Protein AF-A0A9P7KC22-F1 (afdb_monomer_lite)

Radius of gyration: 20.14 Å; chains: 1; bounding box: 50×55×45 Å

Organism: NCBI:txid117018

Sequence (202 aa):
MLSQPEDIAAGRLEVYHLWVEAFNHDGNGPSIEADHAILQDLLHGAQQLCFNNQNNRLTEAMSKNALVQAIHNRAGSPAKLKHSYHASITCSIRVLHCEDDIAYELRHAQELEEQIRGAGIADVGLVEVAGPHYGNVINPQEINAILLDHLRASSHQGGESANRYHEHEYHACQKMITPFTKILAKYGYHPHEVDSDNSDSE

Secondary structure (DSSP, 8-state):
-PPPPHHHHHHHHHHHHHHHHHTT-SS--------HHHHHHHHHHHHHHHHTT---HHHHHHHHHHHHHHHHHHTT-GGGG-----PPP-S-EEEEEETT-SSS-HHHHHHHHHHHHHTT-S-EEEEEESSSTTHHHHSHHHHHHHHHHHHHHHHTTS-S-GGGS----TTS-SSPP-TTHHHHGGGT--TTS-----S---

Foldseek 3Di:
DDDFDPVLVVLVVVLVVLVCQQLVPPQDDDDLRGDVVSVVVSLVSVCCQAFVPDDDLQSQLVSVVVSVVCCVQPVHHPVSVPDDDDDDDAAAEEQEAEPAAPRDPPVSSVVVQVVVVVVPHVHYYYDYHYGYNPCCQVVVVVVVVVVVVVVVVRVVVDDDDPVPDPPPPPPPFPHDDDPCQVVSVVSPDDRPDDPPPPDDDD

Structure (mmCIF, N/CA/C/O backbone):
data_AF-A0A9P7KC22-F1
#
_entry.id   AF-A0A9P7KC22-F1
#
loop_
_atom_site.group_PDB
_atom_site.id
_atom_site.type_symbol
_atom_site.label_atom_id
_atom_site.label_alt_id
_atom_site.label_comp_id
_atom_site.label_asym_id
_atom_site.label_entity_id
_atom_site.label_seq_id
_atom_site.pdbx_PDB_ins_code
_atom_site.Cartn_x
_atom_site.Cartn_y
_atom_site.Cartn_z
_atom_site.occupancy
_atom_site.B_iso_or_equiv
_atom_site.auth_seq_id
_atom_site.auth_comp_id
_atom_site.auth_asym_id
_atom_site.auth_atom_id
_atom_site.pdbx_PDB_model_num
ATOM 1 N N . MET A 1 1 ? 5.987 13.108 16.987 1.00 58.53 1 MET A N 1
ATOM 2 C CA . MET A 1 1 ? 5.982 13.007 15.514 1.00 58.53 1 MET A CA 1
ATOM 3 C C . MET A 1 1 ? 6.687 11.706 15.192 1.00 58.53 1 MET A C 1
ATOM 5 O O . MET A 1 1 ? 7.838 11.577 15.589 1.00 58.53 1 MET A O 1
ATOM 9 N N . LEU A 1 2 ? 5.981 10.731 14.618 1.00 70.44 2 LEU A N 1
ATOM 10 C CA . LEU A 1 2 ? 6.544 9.417 14.289 1.00 70.44 2 LEU A CA 1
ATOM 11 C C . LEU A 1 2 ? 7.667 9.571 13.263 1.00 70.44 2 LEU A C 1
ATOM 13 O O . LEU A 1 2 ? 7.457 10.186 12.216 1.00 70.44 2 LEU A O 1
ATOM 17 N N . SER A 1 3 ? 8.849 9.040 13.567 1.00 78.44 3 SER A N 1
ATOM 18 C CA . SER A 1 3 ? 9.940 8.922 12.600 1.00 78.44 3 SER A CA 1
ATOM 19 C C . SER A 1 3 ? 9.803 7.609 11.840 1.00 78.44 3 SER A C 1
ATOM 21 O O . SER A 1 3 ? 9.601 6.563 12.449 1.00 78.44 3 SER A O 1
ATOM 23 N N . GLN A 1 4 ? 9.922 7.663 10.514 1.00 78.12 4 GLN A N 1
ATOM 24 C CA . GLN A 1 4 ? 9.968 6.462 9.679 1.00 78.12 4 GLN A CA 1
ATOM 25 C C . GLN A 1 4 ? 11.209 5.614 10.033 1.00 78.12 4 GLN A C 1
ATOM 27 O O . GLN A 1 4 ? 12.275 6.209 10.223 1.00 78.12 4 GLN A O 1
ATOM 32 N N . PRO A 1 5 ? 11.098 4.269 10.100 1.00 86.94 5 PRO A N 1
ATOM 33 C CA . PRO A 1 5 ? 12.254 3.382 10.247 1.00 86.94 5 PRO A CA 1
ATOM 34 C C . PRO A 1 5 ? 13.319 3.616 9.162 1.00 86.94 5 PRO A C 1
ATOM 36 O O . PRO A 1 5 ? 12.988 3.935 8.017 1.00 86.94 5 PRO A O 1
ATOM 39 N N . GLU A 1 6 ? 14.600 3.508 9.526 1.00 87.75 6 GLU A N 1
ATOM 40 C CA . GLU A 1 6 ? 15.731 3.885 8.659 1.00 87.75 6 GLU A CA 1
ATOM 41 C C . GLU A 1 6 ? 15.841 3.007 7.407 1.00 87.75 6 GLU A C 1
ATOM 43 O O . GLU A 1 6 ? 16.038 3.515 6.306 1.00 87.75 6 GLU A O 1
ATOM 48 N N . ASP A 1 7 ? 15.653 1.704 7.562 1.00 83.81 7 ASP A N 1
ATOM 49 C CA . ASP A 1 7 ? 15.612 0.711 6.492 1.00 83.81 7 ASP A CA 1
ATOM 50 C C . ASP A 1 7 ? 14.486 0.985 5.486 1.00 83.81 7 ASP A C 1
ATOM 52 O O . ASP A 1 7 ? 14.688 0.903 4.275 1.00 83.81 7 ASP A O 1
ATOM 56 N N . ILE A 1 8 ? 13.322 1.421 5.962 1.00 82.00 8 ILE A N 1
ATOM 57 C CA . ILE A 1 8 ? 12.189 1.785 5.101 1.00 82.00 8 ILE A CA 1
ATOM 58 C C . ILE A 1 8 ? 12.411 3.121 4.413 1.00 82.00 8 ILE A C 1
ATOM 60 O O . ILE A 1 8 ? 12.054 3.291 3.243 1.00 82.00 8 ILE A O 1
ATOM 64 N N . ALA A 1 9 ? 13.030 4.076 5.104 1.00 80.94 9 ALA A N 1
ATOM 65 C CA . ALA A 1 9 ? 13.478 5.310 4.478 1.00 80.94 9 ALA A CA 1
ATOM 66 C C . ALA A 1 9 ? 14.508 5.020 3.371 1.00 80.94 9 ALA A C 1
ATOM 68 O O . ALA A 1 9 ? 14.391 5.586 2.282 1.00 80.94 9 ALA A O 1
ATOM 69 N N . ALA A 1 10 ? 15.451 4.105 3.613 1.00 82.31 10 ALA A N 1
ATOM 70 C CA . ALA A 1 10 ? 16.451 3.670 2.644 1.00 82.31 10 ALA A CA 1
ATOM 71 C C . ALA A 1 10 ? 15.820 2.953 1.441 1.00 82.31 10 ALA A C 1
ATOM 73 O O . ALA A 1 10 ? 16.072 3.359 0.309 1.00 82.31 10 ALA A O 1
ATOM 74 N N . GLY A 1 11 ? 14.927 1.982 1.655 1.00 81.12 11 GLY A N 1
ATOM 75 C CA . GLY A 1 11 ? 14.231 1.284 0.566 1.00 81.12 11 GLY A CA 1
ATOM 76 C C . GLY A 1 11 ? 13.362 2.222 -0.280 1.00 81.12 11 GLY A C 1
ATOM 77 O O . GLY A 1 11 ? 13.360 2.160 -1.508 1.00 81.12 11 GLY A O 1
ATOM 78 N N . ARG A 1 12 ? 12.672 3.187 0.345 1.00 81.38 12 ARG A N 1
ATOM 79 C CA . ARG A 1 12 ? 11.943 4.234 -0.396 1.00 81.38 12 ARG A CA 1
ATOM 80 C C . ARG A 1 12 ? 12.872 5.151 -1.188 1.00 81.38 12 ARG A C 1
ATOM 82 O O . ARG A 1 12 ? 12.486 5.611 -2.264 1.00 81.38 12 ARG A O 1
ATOM 89 N N . LEU A 1 13 ? 14.050 5.457 -0.649 1.00 80.69 13 LEU A N 1
ATOM 90 C CA . LEU A 1 13 ? 15.055 6.266 -1.331 1.00 80.69 13 LEU A CA 1
ATOM 91 C C . LEU A 1 13 ? 15.642 5.517 -2.534 1.00 80.69 13 LEU A C 1
ATOM 93 O O . LEU A 1 13 ? 15.821 6.124 -3.583 1.00 80.69 13 LEU A O 1
ATOM 97 N N . GLU A 1 14 ? 15.857 4.208 -2.421 1.00 84.62 14 GLU A N 1
ATOM 98 C CA . GLU A 1 14 ? 16.261 3.345 -3.535 1.00 84.62 14 GLU A CA 1
ATOM 99 C C . GLU A 1 14 ? 15.209 3.332 -4.651 1.00 84.62 14 GLU A C 1
ATOM 101 O O . GLU A 1 14 ? 15.534 3.636 -5.797 1.00 84.62 14 GLU A O 1
ATOM 106 N N . VAL A 1 15 ? 13.928 3.119 -4.320 1.00 82.56 15 VAL A N 1
ATOM 107 C CA . VAL A 1 15 ? 12.815 3.221 -5.288 1.00 82.56 15 VAL A CA 1
ATOM 108 C C . VAL A 1 15 ? 12.792 4.594 -5.970 1.00 82.56 15 VAL A C 1
ATOM 110 O O . VAL A 1 15 ? 12.537 4.697 -7.171 1.00 82.56 15 VAL A O 1
ATOM 113 N N . TYR A 1 16 ? 13.070 5.665 -5.224 1.00 83.00 16 TYR A N 1
ATOM 114 C CA . TYR A 1 16 ? 13.181 7.010 -5.785 1.00 83.00 16 TYR A CA 1
ATOM 115 C C . TYR A 1 16 ? 14.393 7.166 -6.716 1.00 83.00 16 TYR A C 1
ATOM 117 O O . TYR A 1 16 ? 14.265 7.790 -7.767 1.00 83.00 16 TYR A O 1
ATOM 125 N N . HIS A 1 17 ? 15.553 6.605 -6.378 1.00 84.00 17 HIS A N 1
ATOM 126 C CA . HIS A 1 17 ? 16.727 6.645 -7.249 1.00 84.00 17 HIS A CA 1
ATOM 127 C C . HIS A 1 17 ? 16.488 5.882 -8.553 1.00 84.00 17 HIS A C 1
ATOM 129 O O . HIS A 1 17 ? 16.729 6.451 -9.614 1.00 84.00 17 HIS A O 1
ATOM 135 N N . LEU A 1 18 ? 15.909 4.678 -8.488 1.00 86.19 18 LEU A N 1
ATOM 136 C CA . LEU A 1 18 ? 15.504 3.912 -9.673 1.00 86.19 18 LEU A CA 1
ATOM 137 C C . LEU A 1 18 ? 14.508 4.696 -10.532 1.00 86.19 18 LEU A C 1
ATOM 139 O O . LEU A 1 18 ? 14.581 4.669 -11.756 1.00 86.19 18 LEU A O 1
ATOM 143 N N . TRP A 1 19 ? 13.593 5.444 -9.908 1.00 84.25 19 TRP A N 1
ATOM 144 C CA . TRP A 1 19 ? 12.678 6.322 -10.633 1.00 84.25 19 TRP A CA 1
ATOM 145 C C . TRP A 1 19 ? 13.427 7.428 -11.383 1.00 84.25 19 TRP A C 1
ATOM 147 O O . TRP A 1 19 ? 13.178 7.659 -12.563 1.00 84.25 19 TRP A O 1
ATOM 157 N N . VAL A 1 20 ? 14.344 8.128 -10.712 1.00 81.75 20 VAL A N 1
ATOM 158 C CA . VAL A 1 20 ? 15.150 9.190 -11.335 1.00 81.75 20 VAL A CA 1
ATOM 159 C C . VAL A 1 20 ? 15.994 8.635 -12.483 1.00 81.75 20 VAL A C 1
ATOM 161 O O . VAL A 1 20 ? 16.061 9.265 -13.540 1.00 81.75 20 VAL A O 1
ATOM 164 N N . GLU A 1 21 ? 16.586 7.456 -12.292 1.00 84.81 21 GLU A N 1
ATOM 165 C CA . GLU A 1 21 ? 17.401 6.758 -13.284 1.00 84.81 21 GLU A CA 1
ATOM 166 C C . GLU A 1 21 ? 16.571 6.332 -14.502 1.00 84.81 21 GLU A C 1
ATOM 168 O O . GLU A 1 21 ? 16.920 6.686 -15.627 1.00 84.81 21 GLU A O 1
ATOM 173 N N . ALA A 1 22 ? 15.420 5.683 -14.286 1.00 84.25 22 ALA A N 1
ATOM 174 C CA . ALA A 1 22 ? 14.544 5.194 -15.352 1.00 84.25 22 ALA A CA 1
ATOM 175 C C . ALA A 1 22 ? 14.083 6.300 -16.311 1.00 84.25 22 ALA A C 1
ATOM 177 O O . ALA A 1 22 ? 13.899 6.042 -17.498 1.00 84.25 22 ALA A O 1
ATOM 178 N N . PHE A 1 23 ? 13.887 7.522 -15.807 1.00 79.31 23 PHE A N 1
ATOM 179 C CA . PHE A 1 23 ? 13.440 8.673 -16.598 1.00 79.31 23 PHE A CA 1
ATOM 180 C C . PHE A 1 23 ? 14.573 9.634 -16.981 1.00 79.31 23 PHE A C 1
ATOM 182 O O . PHE A 1 23 ? 14.291 10.688 -17.552 1.00 79.31 23 PHE A O 1
ATOM 189 N N . ASN A 1 24 ? 15.832 9.306 -16.655 1.00 73.12 24 ASN A N 1
ATOM 190 C CA . ASN A 1 24 ? 17.002 10.174 -16.840 1.00 73.12 24 ASN A CA 1
ATOM 191 C C . ASN A 1 24 ? 16.722 11.624 -16.386 1.00 73.12 24 ASN A C 1
ATOM 193 O O . ASN A 1 24 ? 16.992 12.604 -17.085 1.00 73.12 24 ASN A O 1
ATOM 197 N N . HIS A 1 25 ? 16.049 11.748 -15.239 1.00 65.25 25 HIS A N 1
ATOM 198 C CA . HIS A 1 25 ? 15.331 12.957 -14.860 1.00 65.25 25 HIS A CA 1
ATOM 199 C C . HIS A 1 25 ? 16.224 13.856 -13.994 1.00 65.25 25 HIS A C 1
ATOM 201 O O . HIS A 1 25 ? 16.033 13.969 -12.786 1.00 65.25 25 HIS A O 1
ATOM 207 N N . ASP A 1 26 ? 17.156 14.578 -14.618 1.00 60.22 26 ASP A N 1
ATOM 208 C CA . ASP A 1 26 ? 17.886 15.701 -13.995 1.00 60.22 26 ASP A CA 1
ATOM 209 C C . ASP A 1 26 ? 16.976 16.907 -13.648 1.00 60.22 26 ASP A C 1
ATOM 211 O O . ASP A 1 26 ? 17.436 17.935 -13.151 1.00 60.22 26 ASP A O 1
ATOM 215 N N . GLY A 1 27 ? 15.671 16.791 -13.917 1.00 53.88 27 GLY A N 1
ATOM 216 C CA . GLY A 1 27 ? 14.683 17.853 -13.750 1.00 53.88 27 GLY A CA 1
ATOM 217 C C . GLY A 1 27 ? 14.362 18.620 -15.032 1.00 53.88 27 GLY A C 1
ATOM 218 O O . GLY A 1 27 ? 13.423 19.415 -15.004 1.00 53.88 27 GLY A O 1
ATOM 219 N N . ASN A 1 28 ? 15.086 18.382 -16.134 1.00 51.94 28 ASN A N 1
ATOM 220 C CA . ASN A 1 28 ? 15.034 19.208 -17.346 1.00 51.94 28 ASN A CA 1
ATOM 221 C C . ASN A 1 28 ? 14.773 18.436 -18.658 1.00 51.94 28 ASN A C 1
ATOM 223 O O . ASN A 1 28 ? 14.657 19.066 -19.710 1.00 51.94 28 ASN A O 1
ATOM 227 N N . GLY A 1 29 ? 14.676 17.105 -18.639 1.00 49.97 29 GLY A N 1
ATOM 228 C CA . GLY A 1 29 ? 14.558 16.296 -19.859 1.00 49.97 29 GLY A CA 1
ATOM 229 C C . GLY A 1 29 ? 13.130 16.148 -20.417 1.00 49.97 29 GLY A C 1
ATOM 230 O O . GLY A 1 29 ? 12.220 15.780 -19.673 1.00 49.97 29 GLY A O 1
ATOM 231 N N . PRO A 1 30 ? 12.906 16.347 -21.733 1.00 55.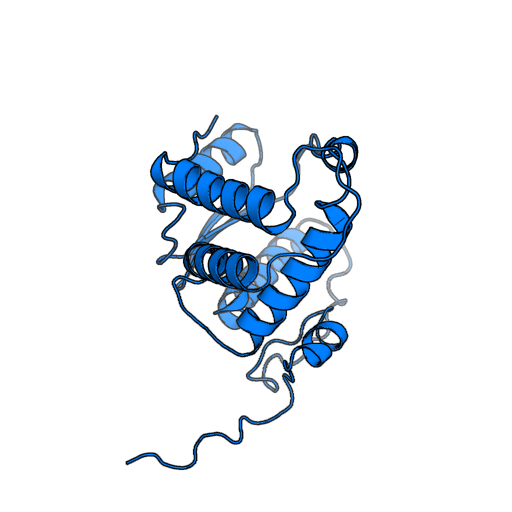28 30 PRO A N 1
ATOM 232 C CA . PRO A 1 30 ? 11.724 15.860 -22.424 1.00 55.28 30 PRO A CA 1
ATOM 233 C C . PRO A 1 30 ? 12.037 14.509 -23.086 1.00 55.28 30 PRO A C 1
ATOM 235 O O . PRO A 1 30 ? 12.559 14.473 -24.195 1.00 55.28 30 PRO A O 1
ATOM 238 N N . SER A 1 31 ? 11.695 13.393 -22.442 1.00 56.19 31 SER A N 1
ATOM 239 C CA . SER A 1 31 ? 11.295 12.175 -23.161 1.00 56.19 31 SER A CA 1
ATOM 240 C C . SER A 1 31 ? 10.574 11.197 -22.238 1.00 56.19 31 SER A C 1
ATOM 242 O O . SER A 1 31 ? 10.930 11.023 -21.079 1.00 56.19 31 SER A O 1
ATOM 244 N N . ILE A 1 32 ? 9.533 10.582 -22.793 1.00 63.31 32 ILE A N 1
ATOM 245 C CA . ILE A 1 32 ? 8.624 9.604 -22.180 1.00 63.31 32 ILE A CA 1
ATOM 246 C C . ILE A 1 32 ? 9.205 8.176 -22.291 1.00 63.31 32 ILE A C 1
ATOM 248 O O . ILE A 1 32 ? 8.619 7.223 -21.778 1.00 63.31 32 ILE A O 1
ATOM 252 N N . GLU A 1 33 ? 10.352 8.012 -22.958 1.00 72.19 33 GLU A N 1
ATOM 253 C CA . GLU A 1 33 ? 11.033 6.724 -23.096 1.00 72.19 33 GLU A CA 1
ATOM 254 C C . GLU A 1 3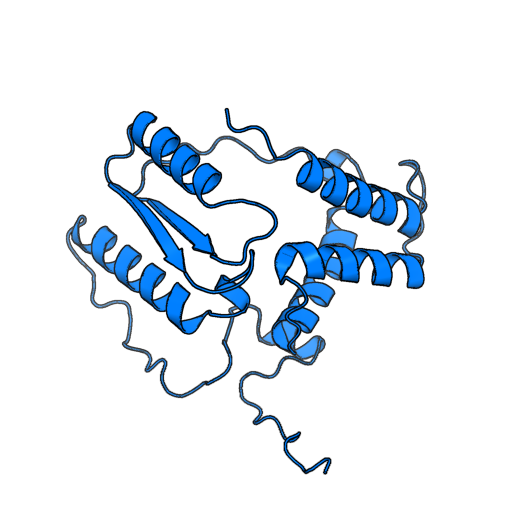3 ? 11.784 6.383 -21.810 1.00 72.19 33 GLU A C 1
ATOM 256 O O . GLU A 1 33 ? 12.930 6.774 -21.608 1.00 72.19 33 GLU A O 1
ATOM 261 N N . ALA A 1 34 ? 11.084 5.685 -20.922 1.00 78.75 34 ALA A N 1
ATOM 262 C CA . ALA A 1 34 ? 11.665 5.133 -19.715 1.00 78.75 34 ALA A CA 1
ATOM 263 C C . ALA A 1 34 ? 12.477 3.872 -20.026 1.00 78.75 34 ALA A C 1
ATOM 265 O O . ALA A 1 34 ? 12.071 3.066 -20.870 1.00 78.75 34 ALA A O 1
ATOM 266 N N . ASP A 1 35 ? 13.566 3.652 -19.292 1.00 85.50 35 ASP A N 1
ATOM 267 C CA . ASP A 1 35 ? 14.251 2.362 -19.320 1.00 85.50 35 ASP A CA 1
ATOM 268 C C . ASP A 1 35 ? 13.336 1.281 -18.722 1.00 85.50 35 ASP A C 1
ATOM 270 O O . ASP A 1 35 ? 13.060 1.242 -17.519 1.00 85.50 35 ASP A O 1
ATOM 274 N N . HIS A 1 36 ? 12.836 0.397 -19.585 1.00 85.81 36 HIS A N 1
ATOM 275 C CA . HIS A 1 36 ? 11.919 -0.660 -19.183 1.00 85.81 36 HIS A CA 1
ATOM 276 C C . HIS A 1 36 ? 12.536 -1.660 -18.203 1.00 85.81 36 HIS A C 1
ATOM 278 O O . HIS A 1 36 ? 11.785 -2.201 -17.395 1.00 85.81 36 HIS A O 1
ATOM 284 N N . ALA A 1 37 ? 13.846 -1.913 -18.251 1.00 89.25 37 ALA A N 1
ATOM 285 C CA . ALA A 1 37 ? 14.498 -2.823 -17.314 1.00 89.25 37 ALA A CA 1
ATOM 286 C C . ALA A 1 37 ? 14.505 -2.216 -15.905 1.00 89.25 37 ALA A C 1
ATOM 288 O O . ALA A 1 37 ? 14.034 -2.846 -14.961 1.00 89.25 37 ALA A O 1
ATOM 289 N N . ILE A 1 38 ? 14.890 -0.943 -15.794 1.00 87.69 38 ILE A N 1
ATOM 290 C CA . ILE A 1 38 ? 14.899 -0.216 -14.516 1.00 87.69 38 ILE A CA 1
ATOM 291 C C . ILE A 1 38 ? 13.477 -0.073 -13.959 1.00 87.69 38 ILE A C 1
ATOM 293 O O . ILE A 1 38 ? 13.253 -0.206 -12.756 1.00 87.69 38 ILE A O 1
ATOM 297 N N . LEU A 1 39 ? 12.479 0.138 -14.825 1.00 88.31 39 LEU A N 1
ATOM 298 C CA . LEU A 1 39 ? 11.077 0.150 -14.407 1.00 88.31 39 LEU A CA 1
ATOM 299 C C . LEU A 1 39 ? 10.597 -1.196 -13.852 1.00 88.31 39 LEU A C 1
ATOM 301 O O . LEU A 1 39 ? 9.749 -1.193 -12.959 1.00 88.31 39 LEU A O 1
ATOM 305 N N . GLN A 1 40 ? 11.090 -2.328 -14.367 1.00 90.19 40 GLN A N 1
ATOM 306 C CA . GLN A 1 40 ? 10.759 -3.643 -13.810 1.00 90.19 40 GLN A CA 1
ATOM 307 C C . GLN A 1 40 ? 11.382 -3.830 -12.427 1.00 90.19 40 GLN A C 1
ATOM 309 O O . GLN A 1 40 ? 10.678 -4.255 -11.513 1.00 90.19 40 GLN A O 1
ATOM 314 N N . ASP A 1 41 ? 12.643 -3.441 -12.244 1.00 90.62 41 ASP A N 1
ATOM 315 C CA . ASP A 1 41 ? 13.319 -3.530 -10.944 1.00 90.62 41 ASP A CA 1
ATOM 316 C C . ASP A 1 41 ? 12.648 -2.624 -9.903 1.00 90.62 41 ASP A C 1
ATOM 318 O O . ASP A 1 41 ? 12.365 -3.045 -8.779 1.00 90.62 41 ASP A O 1
ATOM 322 N N . LEU A 1 42 ? 12.271 -1.407 -10.308 1.00 89.75 42 LEU A N 1
ATOM 323 C CA . LEU A 1 42 ? 11.471 -0.500 -9.489 1.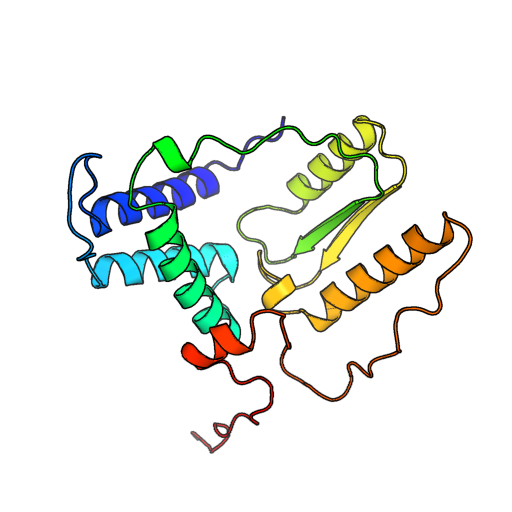00 89.75 42 LEU A CA 1
ATOM 324 C C . LEU A 1 42 ? 10.139 -1.135 -9.082 1.00 89.75 42 LEU A C 1
ATOM 326 O O . LEU A 1 42 ? 9.737 -1.048 -7.919 1.00 89.75 42 LEU A O 1
ATOM 330 N N . LEU A 1 43 ? 9.435 -1.753 -10.036 1.00 90.75 43 LEU A N 1
ATOM 331 C CA . LEU A 1 43 ? 8.154 -2.402 -9.775 1.00 90.75 43 LEU A CA 1
ATOM 332 C C . LEU A 1 43 ? 8.317 -3.561 -8.794 1.00 90.75 43 LEU A C 1
ATOM 334 O O . LEU A 1 43 ? 7.497 -3.706 -7.888 1.00 90.75 43 LEU A O 1
ATOM 338 N N . HIS A 1 44 ? 9.382 -4.344 -8.951 1.00 90.94 44 HIS A N 1
ATOM 339 C CA . HIS A 1 44 ? 9.708 -5.457 -8.073 1.00 90.94 44 HIS A CA 1
ATOM 340 C C . HIS A 1 44 ? 9.975 -4.984 -6.639 1.00 90.94 44 HIS A C 1
ATOM 342 O O . HIS A 1 44 ? 9.334 -5.476 -5.709 1.00 90.94 44 HIS A O 1
ATOM 348 N N . GLY A 1 45 ? 10.825 -3.969 -6.452 1.00 89.31 45 GLY A N 1
ATOM 349 C CA . GLY A 1 45 ? 11.088 -3.388 -5.130 1.00 89.31 45 GLY A CA 1
ATOM 350 C C . GLY A 1 45 ? 9.824 -2.806 -4.484 1.00 89.31 45 GLY A C 1
ATOM 351 O O . GLY A 1 45 ? 9.549 -3.034 -3.305 1.00 89.31 45 GLY A O 1
ATOM 352 N N . ALA A 1 46 ? 8.977 -2.127 -5.263 1.00 89.12 46 ALA A N 1
ATOM 353 C CA . ALA A 1 46 ? 7.689 -1.636 -4.773 1.00 89.12 46 ALA A CA 1
ATOM 354 C C . ALA A 1 46 ? 6.745 -2.783 -4.364 1.00 89.12 46 ALA A C 1
ATOM 356 O O . ALA A 1 46 ? 6.052 -2.678 -3.352 1.00 89.12 46 ALA A O 1
ATOM 357 N N . GLN A 1 47 ? 6.719 -3.885 -5.118 1.00 90.69 47 GLN A N 1
ATOM 358 C CA . GLN A 1 47 ? 5.915 -5.065 -4.793 1.00 90.69 47 GLN A CA 1
ATOM 359 C C . GLN A 1 47 ? 6.413 -5.789 -3.541 1.00 90.69 47 GLN A C 1
ATOM 361 O O . GLN A 1 47 ? 5.589 -6.260 -2.760 1.00 90.69 47 GLN A O 1
ATOM 366 N N . GLN A 1 48 ? 7.725 -5.845 -3.313 1.00 89.12 48 GLN A N 1
ATOM 367 C CA . GLN A 1 48 ? 8.296 -6.369 -2.072 1.00 89.12 48 GLN A CA 1
ATOM 368 C C . GLN A 1 48 ? 7.803 -5.576 -0.863 1.00 89.12 48 GLN A C 1
ATOM 370 O O . GLN A 1 48 ? 7.264 -6.166 0.069 1.00 89.12 48 GLN A O 1
ATOM 375 N N . LEU A 1 49 ? 7.886 -4.244 -0.927 1.00 86.75 49 LEU A N 1
ATOM 376 C CA . LEU A 1 49 ? 7.428 -3.363 0.150 1.00 86.75 49 LEU A CA 1
ATOM 377 C C . LEU A 1 49 ? 5.910 -3.428 0.373 1.00 86.75 49 LEU A C 1
ATOM 379 O O . LEU A 1 49 ? 5.454 -3.429 1.511 1.00 86.75 49 LEU A O 1
ATOM 383 N N . CYS A 1 50 ? 5.113 -3.473 -0.699 1.00 89.31 50 CYS A N 1
ATOM 384 C CA . CYS A 1 50 ? 3.653 -3.403 -0.583 1.00 89.31 50 CYS A CA 1
ATOM 385 C C . CYS A 1 50 ? 3.004 -4.761 -0.291 1.00 89.31 50 CYS A C 1
ATOM 387 O O . CYS A 1 50 ? 2.009 -4.829 0.426 1.00 89.31 50 CYS A O 1
ATOM 389 N N . PHE A 1 51 ? 3.527 -5.839 -0.871 1.00 92.12 51 PHE A N 1
ATOM 390 C CA . PHE A 1 51 ? 2.857 -7.140 -0.903 1.00 92.12 51 PHE A CA 1
ATOM 391 C C . PHE A 1 51 ? 3.704 -8.280 -0.336 1.00 92.12 51 PHE A C 1
ATOM 393 O O . PHE A 1 51 ? 3.246 -9.416 -0.365 1.00 92.12 51 PHE A O 1
ATOM 400 N N . ASN A 1 52 ? 4.920 -8.024 0.163 1.00 90.12 52 ASN A N 1
ATOM 401 C CA . ASN A 1 52 ? 5.823 -9.062 0.673 1.00 90.12 52 ASN A CA 1
ATOM 402 C C . ASN A 1 52 ? 5.997 -10.233 -0.323 1.00 90.12 52 ASN A C 1
ATOM 404 O O . ASN A 1 52 ? 5.865 -11.404 0.022 1.00 90.12 52 ASN A O 1
ATOM 408 N N . ASN A 1 53 ? 6.205 -9.906 -1.605 1.00 85.69 53 ASN A N 1
ATOM 409 C CA . ASN A 1 53 ? 6.275 -10.853 -2.732 1.00 85.69 53 ASN A CA 1
ATOM 410 C C . ASN A 1 53 ? 5.003 -11.672 -3.018 1.00 85.69 53 ASN A C 1
ATOM 412 O O . ASN A 1 53 ? 5.017 -12.518 -3.915 1.00 85.69 53 ASN A O 1
ATOM 416 N N . GLN A 1 54 ? 3.888 -11.422 -2.330 1.00 85.81 54 GLN A N 1
ATOM 417 C CA . GLN A 1 54 ? 2.620 -12.049 -2.676 1.00 85.81 54 GLN A CA 1
ATOM 418 C C . GLN A 1 54 ? 2.107 -11.472 -3.997 1.00 85.81 54 GLN A C 1
ATOM 420 O O . GLN A 1 54 ? 1.690 -10.314 -4.090 1.00 85.81 54 GLN A O 1
ATOM 425 N N . ASN A 1 55 ? 2.155 -12.291 -5.045 1.00 86.81 55 ASN A N 1
ATOM 426 C CA . ASN A 1 55 ? 1.739 -11.894 -6.379 1.00 86.81 55 ASN A CA 1
ATOM 427 C C . ASN A 1 55 ? 0.478 -12.650 -6.800 1.00 86.81 55 ASN A C 1
ATOM 429 O O . ASN A 1 55 ? 0.386 -13.869 -6.673 1.00 86.81 55 ASN A O 1
ATOM 433 N N . ASN A 1 56 ? -0.496 -11.914 -7.316 1.00 88.69 56 ASN A N 1
ATOM 434 C CA . ASN A 1 56 ? -1.675 -12.452 -7.966 1.00 88.69 56 ASN A CA 1
ATOM 435 C C . ASN A 1 56 ? -2.095 -11.495 -9.095 1.00 88.69 56 ASN A C 1
ATOM 437 O O . ASN A 1 56 ? -1.594 -10.375 -9.211 1.00 88.69 56 ASN A O 1
ATOM 441 N N . ARG A 1 57 ? -3.053 -11.915 -9.929 1.00 89.19 57 ARG A N 1
ATOM 442 C CA . ARG A 1 57 ? -3.519 -11.103 -11.071 1.00 89.19 57 ARG A CA 1
ATOM 443 C C . ARG A 1 57 ? -3.987 -9.700 -10.661 1.00 89.19 57 ARG A C 1
ATOM 445 O O . ARG A 1 57 ? -3.867 -8.761 -11.445 1.00 89.19 57 ARG A O 1
ATOM 452 N N . LEU A 1 58 ? -4.524 -9.543 -9.449 1.00 88.50 58 LEU A N 1
ATOM 453 C CA . LEU A 1 58 ? -4.959 -8.246 -8.939 1.00 88.50 58 LEU A CA 1
ATOM 454 C C . LEU A 1 58 ? -3.769 -7.356 -8.571 1.00 88.50 58 LEU A C 1
ATOM 456 O O . LEU A 1 58 ? -3.737 -6.202 -9.001 1.00 88.50 58 LEU A O 1
ATOM 460 N N . THR A 1 59 ? -2.802 -7.860 -7.801 1.00 90.19 59 THR A N 1
ATOM 461 C CA . THR A 1 59 ? -1.634 -7.067 -7.391 1.00 90.19 59 THR A CA 1
ATOM 462 C C . THR A 1 59 ? -0.786 -6.677 -8.594 1.00 90.19 59 THR A C 1
ATOM 464 O O . THR A 1 59 ? -0.382 -5.521 -8.698 1.00 90.19 59 THR A O 1
ATOM 467 N N . GLU A 1 60 ? -0.617 -7.568 -9.573 1.00 90.62 60 GLU A N 1
ATOM 468 C CA . GLU A 1 60 ? 0.060 -7.257 -10.834 1.00 90.62 60 GLU A CA 1
ATOM 469 C C . GLU A 1 60 ? -0.665 -6.153 -11.625 1.00 90.62 60 GLU A C 1
ATOM 471 O O . GLU A 1 60 ? -0.048 -5.165 -12.041 1.00 90.62 60 GLU A O 1
ATOM 476 N N . ALA A 1 61 ? -1.985 -6.277 -11.804 1.00 90.44 61 ALA A N 1
ATOM 477 C CA . ALA A 1 61 ? -2.786 -5.278 -12.509 1.00 90.44 61 ALA A CA 1
ATOM 478 C C . ALA A 1 61 ? -2.763 -3.915 -11.801 1.00 90.44 61 ALA A C 1
ATOM 480 O O . ALA A 1 61 ? -2.658 -2.871 -12.454 1.00 90.44 61 ALA A O 1
ATOM 481 N N . MET A 1 62 ? -2.832 -3.914 -10.467 1.00 90.25 62 MET A N 1
ATOM 482 C CA . MET A 1 62 ? -2.732 -2.704 -9.655 1.00 90.25 62 MET A CA 1
ATOM 483 C C . MET A 1 62 ? -1.360 -2.049 -9.787 1.00 90.25 62 MET A C 1
ATOM 485 O O . MET A 1 62 ? -1.308 -0.845 -10.035 1.00 90.25 62 MET A O 1
ATOM 489 N N . SER A 1 63 ? -0.273 -2.817 -9.695 1.00 91.06 63 SER A N 1
ATOM 490 C CA . SER A 1 63 ? 1.099 -2.326 -9.850 1.00 91.06 63 SER A CA 1
ATOM 491 C C . SER A 1 63 ? 1.326 -1.682 -11.222 1.00 91.06 63 SER A C 1
ATOM 493 O O . SER A 1 63 ? 1.822 -0.557 -11.301 1.00 91.06 63 SER A O 1
ATOM 495 N N . LYS A 1 64 ? 0.875 -2.322 -12.311 1.00 89.94 64 LYS A N 1
ATOM 496 C CA . LYS A 1 64 ? 0.973 -1.760 -13.674 1.00 89.94 64 LYS A CA 1
ATOM 497 C C . LYS A 1 64 ? 0.174 -0.467 -13.827 1.00 89.94 64 LYS A C 1
ATOM 499 O O . LYS A 1 64 ? 0.682 0.518 -14.363 1.00 89.94 64 LYS A O 1
ATOM 504 N N . ASN A 1 65 ? -1.067 -0.445 -13.341 1.00 90.25 65 ASN A N 1
ATOM 505 C CA . ASN A 1 65 ? -1.893 0.759 -13.387 1.00 90.25 65 ASN A CA 1
ATOM 506 C C . ASN A 1 65 ? -1.284 1.895 -12.546 1.00 90.25 65 ASN A C 1
ATOM 508 O O . ASN A 1 65 ? -1.227 3.036 -13.004 1.00 90.25 65 ASN A O 1
ATOM 512 N N . ALA A 1 66 ? -0.802 1.590 -11.339 1.00 88.38 66 ALA A N 1
ATOM 513 C CA . ALA A 1 66 ? -0.164 2.556 -10.450 1.00 88.38 66 ALA A CA 1
ATOM 514 C C . ALA A 1 66 ? 1.092 3.159 -11.085 1.00 88.38 66 ALA A C 1
ATOM 516 O O . ALA A 1 66 ? 1.269 4.374 -11.015 1.00 88.38 66 ALA A O 1
ATOM 517 N N . LEU A 1 67 ? 1.902 2.347 -11.770 1.00 88.62 67 LEU A N 1
ATOM 518 C CA . LEU A 1 67 ? 3.062 2.823 -12.513 1.00 88.62 67 LEU A CA 1
ATOM 519 C C . LEU A 1 67 ? 2.650 3.820 -13.604 1.00 88.62 67 LEU A C 1
ATOM 521 O O . LEU A 1 67 ? 3.155 4.937 -13.626 1.00 88.62 67 LEU A O 1
ATOM 525 N N . VAL A 1 68 ? 1.670 3.486 -14.450 1.00 86.00 68 VAL A N 1
ATOM 526 C CA . VAL A 1 68 ? 1.181 4.400 -15.504 1.00 86.00 68 VAL A CA 1
ATOM 527 C C . VAL A 1 68 ? 0.684 5.728 -14.919 1.00 86.00 68 VAL A C 1
ATOM 529 O O . VAL A 1 68 ? 1.006 6.800 -15.437 1.00 86.00 68 VAL A O 1
ATOM 532 N N . GLN A 1 69 ? -0.063 5.678 -13.813 1.00 83.88 69 GLN A N 1
ATOM 533 C CA . GLN A 1 69 ? -0.528 6.881 -13.119 1.00 83.88 69 GLN A CA 1
ATOM 534 C C . GLN A 1 69 ? 0.633 7.681 -12.522 1.00 83.88 69 GLN A C 1
ATOM 536 O O . GLN A 1 69 ? 0.656 8.907 -12.628 1.00 83.88 69 GLN A O 1
ATOM 541 N N . ALA A 1 70 ? 1.611 7.013 -11.911 1.00 82.06 70 ALA A N 1
ATOM 542 C CA . ALA A 1 70 ? 2.796 7.657 -11.363 1.00 82.06 70 ALA A CA 1
ATOM 543 C C . ALA A 1 70 ? 3.590 8.366 -12.463 1.00 82.06 70 ALA A C 1
ATOM 545 O O . ALA A 1 70 ? 4.003 9.503 -12.258 1.00 82.06 70 ALA A O 1
ATOM 546 N N . ILE A 1 71 ? 3.728 7.761 -13.645 1.00 79.25 71 ILE A N 1
ATOM 547 C CA . ILE A 1 71 ? 4.432 8.366 -14.783 1.00 79.25 71 ILE A CA 1
ATOM 548 C C . ILE A 1 71 ? 3.720 9.654 -15.187 1.00 79.25 71 ILE A C 1
ATOM 550 O O . ILE A 1 71 ? 4.318 10.727 -15.206 1.00 79.25 71 ILE A O 1
ATOM 554 N N . HIS A 1 72 ? 2.405 9.583 -15.391 1.00 75.00 72 HIS A N 1
ATOM 555 C CA . HIS A 1 72 ? 1.609 10.743 -15.783 1.00 75.00 72 HIS A CA 1
ATOM 556 C C . HIS A 1 72 ? 1.643 11.884 -14.745 1.00 75.00 72 HIS A C 1
ATOM 558 O O . HIS A 1 72 ? 1.734 13.074 -15.081 1.00 75.00 72 HIS A O 1
ATOM 564 N N . ASN A 1 73 ? 1.578 11.523 -13.463 1.00 71.44 73 ASN A N 1
ATOM 565 C CA . ASN A 1 73 ? 1.430 12.479 -12.371 1.00 71.44 73 ASN A CA 1
ATOM 566 C C . ASN A 1 73 ? 2.768 13.017 -11.852 1.00 71.44 73 ASN A C 1
ATOM 568 O O . ASN A 1 73 ? 2.810 14.154 -11.386 1.00 71.44 73 ASN A O 1
ATOM 572 N N . ARG A 1 74 ? 3.850 12.234 -11.914 1.00 69.19 74 ARG A N 1
ATOM 573 C CA . ARG A 1 74 ? 5.109 12.515 -11.205 1.00 69.19 74 ARG A CA 1
ATOM 574 C C . ARG A 1 74 ? 6.336 12.623 -12.109 1.00 69.19 74 ARG A C 1
ATOM 576 O O . ARG A 1 74 ? 7.265 13.317 -11.717 1.00 69.19 74 ARG A O 1
ATOM 583 N N . ALA A 1 75 ? 6.336 12.056 -13.318 1.00 63.75 75 ALA A N 1
ATOM 584 C CA . ALA A 1 75 ? 7.494 12.114 -14.225 1.00 63.75 75 ALA A CA 1
ATOM 585 C C . ALA A 1 75 ? 7.630 13.446 -15.003 1.00 63.75 75 ALA A C 1
ATOM 587 O O . ALA A 1 75 ? 8.314 13.485 -16.016 1.00 63.75 75 ALA A O 1
ATOM 588 N N . GLY A 1 76 ? 6.939 14.529 -14.602 1.00 52.72 76 GLY A N 1
ATOM 589 C CA . GLY A 1 76 ? 6.771 15.705 -15.476 1.00 52.72 76 GLY A CA 1
ATOM 590 C C . GLY A 1 76 ? 6.790 17.097 -14.840 1.00 52.72 76 GLY A C 1
ATOM 591 O O . GLY A 1 76 ? 6.389 18.041 -15.514 1.00 52.72 76 GLY A O 1
ATOM 592 N N . SER A 1 77 ? 7.154 17.251 -13.560 1.00 57.81 77 SER A N 1
ATOM 593 C CA . SER A 1 77 ? 7.693 18.498 -12.959 1.00 57.81 77 SER A CA 1
ATOM 594 C C . SER A 1 77 ? 7.556 18.517 -11.424 1.00 57.81 77 SER A C 1
ATOM 596 O O . SER A 1 77 ? 6.512 18.121 -10.893 1.00 57.81 77 SER A O 1
ATOM 598 N N . PRO A 1 78 ? 8.531 19.104 -10.697 1.00 57.62 78 PRO A N 1
ATOM 599 C CA . PRO A 1 78 ? 8.445 19.352 -9.249 1.00 57.62 78 PRO A CA 1
ATOM 600 C C . PRO A 1 78 ? 7.200 20.142 -8.804 1.00 57.62 78 PRO A C 1
ATOM 602 O O . PRO A 1 78 ? 6.767 20.035 -7.658 1.00 57.62 78 PRO A O 1
ATOM 605 N N . ALA A 1 79 ? 6.593 20.920 -9.708 1.00 59.44 79 ALA A N 1
ATOM 606 C CA . ALA A 1 79 ? 5.399 21.720 -9.435 1.00 59.44 79 ALA A CA 1
ATOM 607 C C . ALA A 1 79 ? 4.166 20.873 -9.061 1.00 59.44 79 ALA A C 1
ATOM 609 O O . ALA A 1 79 ? 3.325 21.335 -8.289 1.00 59.44 79 ALA A O 1
ATOM 610 N N . LYS A 1 80 ? 4.072 19.623 -9.542 1.00 55.53 80 LYS A N 1
ATOM 611 C CA . LYS A 1 80 ? 2.940 18.722 -9.259 1.00 55.53 80 LYS A CA 1
ATOM 612 C C . LYS A 1 80 ? 2.948 18.132 -7.837 1.00 55.53 80 LYS A C 1
ATOM 614 O O . LYS A 1 80 ? 1.939 17.584 -7.411 1.00 55.53 80 LYS A O 1
ATOM 619 N N . LEU A 1 81 ? 4.045 18.265 -7.082 1.00 54.22 81 LEU A N 1
ATOM 620 C CA . LEU A 1 81 ? 4.199 17.673 -5.741 1.00 54.22 81 LEU A CA 1
ATOM 621 C C . LEU A 1 81 ? 3.686 18.558 -4.591 1.00 54.22 81 LEU A C 1
ATOM 623 O O . LEU A 1 81 ? 3.664 18.121 -3.445 1.00 54.22 81 LEU A O 1
ATOM 627 N N . LYS A 1 82 ? 3.289 19.810 -4.854 1.00 53.47 82 LYS A N 1
ATOM 628 C CA . LYS A 1 82 ? 3.181 20.834 -3.799 1.00 53.47 82 LYS A CA 1
ATOM 629 C C . LYS A 1 82 ? 1.819 20.978 -3.108 1.00 53.47 82 LYS A C 1
ATOM 631 O O . LYS A 1 82 ? 1.606 21.989 -2.450 1.00 53.47 82 LYS A O 1
ATOM 636 N N . HIS A 1 83 ? 0.899 20.024 -3.237 1.00 49.88 83 HIS A N 1
ATOM 637 C CA . HIS A 1 83 ? -0.411 20.096 -2.574 1.00 49.88 83 HIS A CA 1
ATOM 638 C C . HIS A 1 83 ? -0.778 18.785 -1.887 1.00 49.88 83 HIS A C 1
ATOM 640 O O . HIS A 1 83 ? -1.495 17.945 -2.420 1.00 49.88 83 HIS A O 1
ATOM 646 N N . SER A 1 84 ? -0.326 18.652 -0.652 1.00 43.28 84 SER A N 1
ATOM 647 C CA . SER A 1 84 ? -0.931 17.767 0.332 1.00 43.28 84 SER A CA 1
ATOM 648 C C . SER A 1 84 ? -0.559 18.346 1.681 1.00 43.28 84 SER A C 1
ATOM 650 O O . SER A 1 84 ? 0.630 18.460 1.944 1.00 43.28 84 SER A O 1
ATOM 652 N N . TYR A 1 85 ? -1.537 18.825 2.446 1.00 42.06 85 TYR A N 1
ATOM 653 C CA . TYR A 1 85 ? -1.662 18.678 3.901 1.00 42.06 85 TYR A CA 1
ATOM 654 C C . TYR A 1 85 ? -2.590 19.741 4.499 1.00 42.06 85 TYR A C 1
ATOM 656 O O . TYR A 1 85 ? -2.714 20.850 3.985 1.00 42.06 85 TYR A O 1
ATOM 664 N N . HIS A 1 86 ? -3.185 19.338 5.627 1.00 44.56 86 HIS A N 1
ATOM 665 C CA . HIS A 1 86 ? -4.105 20.041 6.528 1.00 44.56 86 HIS A CA 1
ATOM 666 C C . HIS A 1 86 ? -5.599 19.881 6.218 1.00 44.56 86 HIS A C 1
ATOM 668 O O . HIS A 1 86 ? -6.297 20.831 5.881 1.00 44.56 86 HIS A O 1
ATOM 674 N N . ALA A 1 87 ? -6.103 18.666 6.443 1.00 59.00 87 ALA A N 1
ATOM 675 C CA . ALA A 1 87 ? -7.476 18.475 6.899 1.00 59.00 87 ALA A CA 1
ATOM 676 C C . ALA A 1 87 ? -7.435 18.178 8.406 1.00 59.00 87 ALA A C 1
ATOM 678 O O . ALA A 1 87 ? -6.610 17.379 8.852 1.00 59.00 87 ALA A O 1
ATOM 679 N N . SER A 1 88 ? -8.285 18.832 9.197 1.00 75.00 88 SER A N 1
ATOM 680 C CA . SER A 1 88 ? -8.528 18.418 10.578 1.00 75.00 88 SER A CA 1
ATOM 681 C C . SER A 1 88 ? -9.376 17.153 10.557 1.00 75.00 88 SER A C 1
ATOM 683 O O . SER A 1 88 ? -10.454 17.123 9.965 1.00 75.00 88 SER A O 1
ATOM 685 N N . ILE A 1 89 ? -8.880 16.094 11.188 1.00 80.88 89 ILE A N 1
ATOM 686 C CA . ILE A 1 89 ? -9.658 14.874 11.366 1.00 80.88 89 ILE A CA 1
ATOM 687 C C . ILE A 1 89 ? -10.529 15.076 12.603 1.00 80.88 89 ILE A C 1
ATOM 689 O O . ILE A 1 89 ? -10.031 15.508 13.637 1.00 80.88 89 ILE A O 1
ATOM 693 N N . THR A 1 90 ? -11.829 14.826 12.482 1.00 86.56 90 THR A N 1
ATOM 694 C CA . THR A 1 90 ? -12.803 14.978 13.580 1.00 86.56 90 THR A CA 1
ATOM 695 C C . THR A 1 90 ? -13.764 13.796 13.690 1.00 86.56 90 THR A C 1
ATOM 697 O O . THR A 1 90 ? -14.640 13.791 14.551 1.00 86.56 90 THR A O 1
ATOM 700 N N . CYS A 1 91 ? -13.625 12.799 12.816 1.00 89.62 91 CYS A N 1
ATOM 701 C CA . CYS A 1 91 ? -14.463 11.608 12.790 1.00 89.62 91 CYS A CA 1
ATOM 702 C C . CYS A 1 91 ? -13.825 10.450 13.565 1.00 89.62 91 CYS A C 1
ATOM 704 O O . CYS A 1 91 ? -12.650 10.501 13.926 1.00 89.62 91 CYS A O 1
ATOM 706 N N . SER A 1 92 ? -14.617 9.400 13.785 1.00 93.44 92 SER A N 1
ATOM 707 C CA . SER A 1 92 ? -14.129 8.111 14.275 1.00 93.44 92 SER A CA 1
ATOM 708 C C . SER A 1 92 ? -13.074 7.522 13.329 1.00 93.44 92 SER A C 1
ATOM 710 O O . SER A 1 92 ? -13.127 7.757 12.117 1.00 93.44 92 SER A O 1
ATOM 712 N N . ILE A 1 93 ? -12.093 6.810 13.887 1.00 94.44 93 ILE A N 1
ATOM 713 C CA . ILE A 1 93 ? -10.952 6.253 13.151 1.00 94.44 93 ILE A CA 1
ATOM 714 C C . ILE A 1 93 ? -10.730 4.790 13.551 1.00 94.44 93 ILE A C 1
ATOM 716 O O . ILE A 1 93 ? -10.802 4.410 14.725 1.00 94.44 93 ILE A O 1
ATOM 720 N N . ARG A 1 94 ? -10.393 3.960 12.563 1.00 96.25 94 ARG A N 1
ATOM 721 C CA . ARG A 1 94 ? -9.782 2.645 12.773 1.00 96.25 94 ARG A CA 1
ATOM 722 C C . ARG A 1 94 ? -8.416 2.614 12.112 1.00 96.25 94 ARG A C 1
ATOM 724 O O . ARG A 1 94 ? -8.289 2.942 10.935 1.00 96.25 94 ARG A O 1
ATOM 731 N N . VAL A 1 95 ? -7.411 2.241 12.890 1.00 96.31 95 VAL A N 1
ATOM 732 C CA . VAL A 1 95 ? -6.068 1.931 12.409 1.00 96.31 95 VAL A CA 1
ATOM 733 C C . VAL A 1 95 ? -6.041 0.432 12.139 1.00 96.31 95 VAL A C 1
ATOM 735 O O . VAL A 1 95 ? -6.400 -0.354 13.010 1.00 96.31 95 VAL A O 1
ATOM 738 N N . LEU A 1 96 ? -5.662 0.045 10.926 1.00 96.81 96 LEU A N 1
ATOM 739 C CA . LEU A 1 96 ? -5.472 -1.352 10.545 1.00 96.81 96 LEU A CA 1
ATOM 740 C C . LEU A 1 96 ? -3.973 -1.603 10.418 1.00 96.81 96 LEU A C 1
ATOM 742 O O . LEU A 1 96 ? -3.301 -0.873 9.688 1.00 96.81 96 LEU A O 1
ATOM 746 N N . HIS A 1 97 ? -3.463 -2.606 11.123 1.00 97.44 97 HIS A N 1
ATOM 747 C CA . HIS A 1 97 ? -2.088 -3.078 10.990 1.00 97.44 97 HIS A CA 1
ATOM 748 C C . HIS A 1 97 ? -2.100 -4.499 10.437 1.00 97.44 97 HIS A C 1
ATOM 750 O O . HIS A 1 97 ? -2.850 -5.337 10.929 1.00 97.44 97 HIS A O 1
ATOM 756 N N . CYS A 1 98 ? -1.294 -4.758 9.411 1.00 96.81 98 CYS A N 1
ATOM 757 C CA . CYS A 1 98 ? -1.187 -6.093 8.841 1.00 96.81 98 CYS A CA 1
ATOM 758 C C . CYS A 1 98 ? 0.014 -6.822 9.463 1.00 96.81 98 CYS A C 1
ATOM 760 O O . CYS A 1 98 ? 1.100 -6.252 9.521 1.00 96.81 98 CYS A O 1
ATOM 762 N N . GLU A 1 99 ? -0.171 -8.057 9.924 1.00 96.25 99 GLU A N 1
ATOM 763 C CA . GLU A 1 99 ? 0.816 -8.799 10.727 1.00 96.25 99 GLU A CA 1
ATOM 764 C C . GLU A 1 99 ? 2.143 -9.074 9.992 1.00 96.25 99 GLU A C 1
ATOM 766 O O . GLU A 1 99 ? 3.198 -9.106 10.624 1.00 96.25 99 GLU A O 1
ATOM 771 N N . ASP A 1 100 ? 2.114 -9.219 8.662 1.00 95.06 100 ASP A N 1
ATOM 772 C CA . ASP A 1 100 ? 3.304 -9.430 7.824 1.00 95.06 100 ASP A CA 1
ATOM 773 C C . ASP A 1 100 ? 3.825 -8.115 7.205 1.00 95.06 100 ASP A C 1
ATOM 775 O O . ASP A 1 100 ? 4.516 -8.127 6.177 1.00 95.06 100 ASP A O 1
ATOM 779 N N . ASP A 1 101 ? 3.456 -6.959 7.767 1.00 94.00 101 ASP A N 1
ATOM 780 C CA . ASP A 1 101 ? 3.944 -5.654 7.323 1.00 94.00 101 ASP A CA 1
ATOM 781 C C . ASP A 1 101 ? 5.432 -5.486 7.660 1.00 94.00 101 ASP A C 1
ATOM 783 O O . ASP A 1 101 ? 5.826 -5.139 8.773 1.00 94.00 101 ASP A O 1
ATOM 787 N N . ILE A 1 102 ? 6.268 -5.700 6.644 1.00 90.94 102 ILE A N 1
ATOM 788 C CA . ILE A 1 102 ? 7.720 -5.534 6.741 1.00 90.94 102 ILE A CA 1
ATOM 789 C C . ILE A 1 102 ? 8.152 -4.069 6.872 1.00 90.94 102 ILE A C 1
ATOM 791 O O . ILE A 1 102 ? 9.296 -3.808 7.230 1.00 90.94 102 ILE A O 1
ATOM 795 N N . ALA A 1 103 ? 7.277 -3.112 6.545 1.00 87.69 103 ALA A N 1
ATOM 796 C CA . ALA A 1 103 ? 7.597 -1.692 6.561 1.00 87.69 103 ALA A CA 1
ATOM 797 C C . ALA A 1 103 ? 7.273 -1.028 7.902 1.00 87.69 103 ALA A C 1
ATOM 799 O O . ALA A 1 103 ? 7.945 -0.088 8.330 1.00 87.69 103 ALA A O 1
ATOM 800 N N . TYR A 1 104 ? 6.238 -1.487 8.590 1.00 91.25 104 TYR A N 1
ATOM 801 C CA . TYR A 1 104 ? 5.813 -0.857 9.829 1.00 91.25 104 TYR A CA 1
ATOM 802 C C . TYR A 1 104 ? 5.417 -1.904 10.848 1.00 91.25 104 TYR A C 1
ATOM 804 O O . TYR A 1 104 ? 4.296 -2.382 10.829 1.00 91.25 104 TYR A O 1
ATOM 812 N N . GLU A 1 105 ? 6.305 -2.176 11.805 1.00 94.12 105 GLU A N 1
ATOM 813 C CA . GLU A 1 105 ? 5.978 -2.994 12.979 1.00 94.12 105 GLU A CA 1
ATOM 814 C C . GLU A 1 105 ? 4.726 -2.477 13.715 1.00 94.12 105 GLU A C 1
ATOM 816 O O . GLU A 1 105 ? 4.489 -1.262 13.767 1.00 94.12 105 GLU A O 1
ATOM 821 N N . LEU A 1 106 ? 4.011 -3.383 14.394 1.00 95.75 106 LEU A N 1
ATOM 822 C CA . LEU A 1 106 ? 2.826 -3.101 15.215 1.00 95.75 106 LEU A CA 1
ATOM 823 C C . LEU A 1 106 ? 2.988 -1.888 16.141 1.00 95.75 106 LEU A C 1
ATOM 825 O O . LEU A 1 106 ? 2.063 -1.084 16.275 1.00 95.75 106 LEU A O 1
ATOM 829 N N . ARG A 1 107 ? 4.171 -1.707 16.748 1.00 95.94 107 ARG A N 1
ATOM 830 C CA . ARG A 1 107 ? 4.447 -0.574 17.648 1.00 95.94 107 ARG A CA 1
ATOM 831 C C . ARG A 1 107 ? 4.148 0.780 16.999 1.00 95.94 107 ARG A C 1
ATOM 833 O O . ARG A 1 107 ? 3.635 1.676 17.656 1.00 95.94 107 ARG A O 1
ATOM 840 N N . HIS A 1 108 ? 4.405 0.929 15.698 1.00 94.25 108 HIS A N 1
ATOM 841 C CA . HIS A 1 108 ? 4.167 2.189 14.998 1.00 94.25 108 HIS A CA 1
ATOM 842 C C . HIS A 1 108 ? 2.665 2.465 14.851 1.00 94.25 108 HIS A C 1
ATOM 844 O O . HIS A 1 108 ? 2.237 3.616 14.940 1.00 94.25 108 HIS A O 1
ATOM 850 N N . ALA A 1 109 ? 1.858 1.417 14.656 1.00 95.56 109 ALA A N 1
ATOM 851 C CA . ALA A 1 109 ? 0.404 1.524 14.607 1.00 95.56 109 ALA A CA 1
ATOM 852 C C . ALA A 1 109 ? -0.186 1.852 15.988 1.00 95.56 109 ALA A C 1
ATOM 854 O O . ALA A 1 109 ? -1.085 2.689 16.081 1.00 95.56 109 ALA A O 1
ATOM 855 N N . GLN A 1 110 ? 0.368 1.265 17.055 1.00 97.12 110 GLN A N 1
ATOM 856 C CA . GLN A 1 110 ? 0.015 1.582 18.445 1.00 97.12 110 GLN A CA 1
ATOM 857 C C . GLN A 1 110 ? 0.332 3.044 18.782 1.00 97.12 110 GLN A C 1
ATOM 859 O O . GLN A 1 110 ? -0.537 3.785 19.236 1.00 97.12 110 GLN A O 1
ATOM 864 N N . GLU A 1 111 ? 1.543 3.510 18.476 1.00 95.44 111 GLU A N 1
ATOM 865 C CA . GLU A 1 111 ? 1.930 4.904 18.707 1.00 95.44 111 GLU A CA 1
ATOM 866 C C . GLU A 1 111 ? 1.087 5.891 17.877 1.00 95.44 111 GLU A C 1
ATOM 868 O O . GLU A 1 111 ? 0.791 7.000 18.334 1.00 95.44 111 GLU A O 1
ATOM 873 N N . LEU A 1 112 ? 0.678 5.514 16.658 1.00 94.12 112 LEU A N 1
ATOM 874 C CA . LEU A 1 112 ? -0.233 6.312 15.834 1.00 94.12 112 LEU A CA 1
ATOM 875 C C . LEU A 1 112 ? -1.626 6.398 16.466 1.00 94.12 112 LEU A C 1
ATOM 877 O O . LEU A 1 112 ? -2.185 7.492 16.560 1.00 94.12 112 LEU A O 1
ATOM 881 N N . GLU A 1 113 ? -2.177 5.272 16.916 1.00 95.50 113 GLU A N 1
ATOM 882 C CA . GLU A 1 113 ? -3.458 5.214 17.623 1.00 95.50 113 GLU A CA 1
ATOM 883 C C . GLU A 1 113 ? -3.446 6.130 18.860 1.00 95.50 113 GLU A C 1
ATOM 885 O O . GLU A 1 113 ? -4.353 6.949 19.046 1.00 95.50 113 GLU A O 1
ATOM 890 N N . GLU A 1 114 ? -2.385 6.059 19.666 1.00 95.56 114 GLU A N 1
ATOM 891 C CA . GLU A 1 114 ? -2.190 6.912 20.840 1.00 95.56 114 GLU A CA 1
ATOM 892 C C . GLU A 1 114 ? -2.102 8.398 20.481 1.00 95.56 114 GLU A C 1
ATOM 894 O O . GLU A 1 114 ? -2.722 9.228 21.150 1.00 95.56 114 GLU A O 1
ATOM 899 N N . GLN A 1 115 ? -1.386 8.757 19.411 1.00 93.44 115 GLN A N 1
ATOM 900 C CA . GLN A 1 115 ? -1.281 10.148 18.956 1.00 93.44 115 GLN A CA 1
ATOM 901 C C . GLN A 1 115 ? -2.625 10.704 18.485 1.00 93.44 115 GLN A C 1
ATOM 903 O O . GLN A 1 115 ? -2.965 11.843 18.810 1.00 93.44 115 GLN A O 1
ATOM 908 N N . ILE A 1 116 ? -3.411 9.910 17.757 1.00 93.31 116 ILE A N 1
ATOM 909 C CA . ILE A 1 116 ? -4.746 10.302 17.291 1.00 93.31 116 ILE A CA 1
ATOM 910 C C . ILE A 1 116 ? -5.692 10.486 18.485 1.00 93.31 116 ILE A C 1
ATOM 912 O O . ILE A 1 116 ? -6.413 11.484 18.560 1.00 93.31 116 ILE A O 1
ATOM 916 N N . ARG A 1 117 ? -5.651 9.569 19.457 1.00 94.75 117 ARG A N 1
ATOM 917 C CA . ARG A 1 117 ? -6.413 9.687 20.707 1.00 94.75 117 ARG A CA 1
ATOM 918 C C . ARG A 1 117 ? -5.995 10.930 21.498 1.00 94.75 117 ARG A C 1
ATOM 920 O O . ARG A 1 117 ? -6.846 11.700 21.938 1.00 94.75 117 ARG A O 1
ATOM 927 N N . GLY A 1 118 ? -4.691 11.175 21.618 1.00 93.31 118 GLY A N 1
ATOM 928 C CA . GLY A 1 118 ? -4.123 12.361 22.265 1.00 93.31 118 GLY A CA 1
ATOM 929 C C . GLY A 1 118 ? -4.492 13.679 21.576 1.00 93.31 118 GLY A C 1
ATOM 930 O O . GLY A 1 118 ? -4.550 14.716 22.234 1.00 93.31 118 GLY A O 1
ATOM 931 N N . ALA A 1 119 ? -4.812 13.644 20.279 1.00 92.19 119 ALA A N 1
ATOM 932 C CA . ALA A 1 119 ? -5.324 14.786 19.522 1.00 92.19 119 ALA A CA 1
ATOM 933 C C . ALA A 1 119 ? -6.823 15.074 19.763 1.00 92.19 119 ALA A C 1
ATOM 935 O O . ALA A 1 119 ? -7.364 16.013 19.180 1.00 92.19 119 ALA A O 1
ATOM 936 N N . GLY A 1 120 ? -7.493 14.305 20.629 1.00 92.81 120 GLY A N 1
ATOM 937 C CA . GLY A 1 120 ? -8.877 14.545 21.045 1.00 92.81 120 GLY A CA 1
ATOM 938 C C . GLY A 1 120 ? -9.933 13.766 20.261 1.00 92.81 120 GLY A C 1
ATOM 939 O O . GLY A 1 120 ? -11.123 14.030 20.431 1.00 92.81 120 GLY A O 1
ATOM 940 N N . ILE A 1 121 ? -9.537 12.802 19.424 1.00 92.88 121 ILE A N 1
ATOM 941 C CA . ILE A 1 121 ? -10.489 11.888 18.785 1.00 92.88 121 ILE A CA 1
ATOM 942 C C . ILE A 1 121 ? -10.897 10.819 19.798 1.00 92.88 121 ILE A C 1
ATOM 944 O O . ILE A 1 121 ? -10.070 10.036 20.259 1.00 92.88 121 ILE A O 1
ATOM 948 N N . ALA A 1 122 ? -12.179 10.807 20.164 1.00 89.62 122 ALA A N 1
ATOM 949 C CA . ALA A 1 122 ? -12.690 9.939 21.224 1.00 89.62 122 ALA A CA 1
ATOM 950 C C . ALA A 1 122 ? -12.841 8.469 20.794 1.00 89.62 122 ALA A C 1
ATOM 952 O O . ALA A 1 122 ? -12.641 7.574 21.610 1.00 89.62 122 ALA A O 1
ATOM 953 N N . ASP A 1 123 ? -13.190 8.220 19.529 1.00 93.75 123 ASP A N 1
ATOM 954 C CA . ASP A 1 123 ? -13.382 6.873 18.982 1.00 93.75 123 ASP A CA 1
ATOM 955 C C . ASP A 1 123 ? -12.246 6.540 18.010 1.00 93.75 123 ASP A C 1
ATOM 957 O O . ASP A 1 123 ? -12.287 6.866 16.823 1.00 93.75 123 ASP A O 1
ATOM 961 N N . VAL A 1 124 ? -11.204 5.921 18.559 1.00 95.81 124 VAL A N 1
ATOM 962 C CA . VAL A 1 124 ? -10.034 5.424 17.831 1.00 95.81 124 VAL A CA 1
ATOM 963 C C . VAL A 1 124 ? -9.781 4.002 18.300 1.00 95.81 124 VAL A C 1
ATOM 965 O O . VAL A 1 124 ? -9.747 3.760 19.510 1.00 95.81 124 VAL A O 1
ATOM 968 N N . GLY A 1 125 ? -9.600 3.086 17.354 1.00 95.88 125 GLY A N 1
ATOM 969 C CA . GLY A 1 125 ? -9.243 1.703 17.648 1.00 95.88 125 GLY A CA 1
ATOM 970 C C . GLY A 1 125 ? -8.201 1.174 16.676 1.00 95.88 125 GLY A C 1
ATOM 971 O O . GLY A 1 125 ? -8.227 1.531 15.497 1.00 95.88 125 GLY A O 1
ATOM 972 N N . LEU A 1 126 ? -7.321 0.316 17.173 1.00 97.56 126 LEU A N 1
ATOM 973 C CA . LEU A 1 126 ? -6.381 -0.479 16.392 1.00 97.56 126 LEU A CA 1
ATOM 974 C C . LEU A 1 126 ? -6.931 -1.897 16.185 1.00 97.56 126 LEU A C 1
ATOM 976 O O . LEU A 1 126 ? -7.465 -2.501 17.114 1.00 97.56 126 LEU A O 1
ATOM 980 N N . VAL A 1 127 ? -6.804 -2.417 14.967 1.00 97.62 127 VAL A N 1
ATOM 981 C CA . VAL A 1 127 ? -7.133 -3.802 14.616 1.00 97.62 127 VAL A CA 1
ATOM 982 C C . VAL A 1 127 ? -5.961 -4.400 13.845 1.00 97.62 127 VAL A C 1
ATOM 984 O O . VAL A 1 127 ? -5.472 -3.795 12.890 1.00 97.62 127 VAL A O 1
ATOM 987 N N . GLU A 1 128 ? -5.521 -5.577 14.275 1.00 97.56 128 GLU A N 1
ATOM 988 C CA . GLU A 1 128 ? -4.523 -6.387 13.576 1.00 97.56 128 GLU A CA 1
ATOM 989 C C . GLU A 1 128 ? -5.229 -7.351 12.618 1.00 97.56 128 GLU A C 1
ATOM 991 O O . GLU A 1 128 ? -6.300 -7.873 12.938 1.00 97.56 128 GLU A O 1
ATOM 996 N N . VAL A 1 129 ? -4.663 -7.537 11.429 1.00 95.62 129 VAL A N 1
ATOM 997 C CA . VAL A 1 129 ? -5.184 -8.423 10.380 1.00 95.62 129 VAL A CA 1
ATOM 998 C C . VAL A 1 129 ? -4.039 -9.193 9.736 1.00 95.62 129 VAL A C 1
ATOM 1000 O O . VAL A 1 129 ? -2.923 -8.687 9.643 1.00 95.62 129 VAL A O 1
ATOM 1003 N N . ALA A 1 130 ? -4.300 -10.394 9.233 1.00 94.38 130 ALA A N 1
ATOM 1004 C CA . ALA A 1 130 ? -3.267 -11.161 8.545 1.00 94.38 130 ALA A CA 1
ATOM 1005 C C . ALA A 1 130 ? -2.860 -10.501 7.211 1.00 94.38 130 ALA A C 1
ATOM 1007 O O . ALA A 1 130 ? -3.688 -9.901 6.513 1.00 94.38 130 ALA A O 1
ATOM 1008 N N . GLY A 1 131 ? -1.605 -10.692 6.797 1.00 93.69 131 GLY A N 1
ATOM 1009 C CA . GLY A 1 131 ? -1.109 -10.327 5.467 1.00 93.69 131 GLY A CA 1
ATOM 1010 C C . GLY A 1 131 ? -0.098 -9.173 5.441 1.00 93.69 131 GLY A C 1
ATOM 1011 O O . GLY A 1 131 ? 0.310 -8.671 6.486 1.00 93.69 131 GLY A O 1
ATOM 1012 N N . PRO A 1 132 ? 0.340 -8.757 4.235 1.00 94.75 132 PRO A N 1
ATOM 1013 C CA . PRO A 1 132 ? 1.401 -7.764 4.056 1.00 94.75 132 PRO A CA 1
ATOM 1014 C C . PRO A 1 132 ? 0.884 -6.329 4.209 1.00 94.75 132 PRO A C 1
ATOM 1016 O O . PRO A 1 132 ? -0.308 -6.112 4.394 1.00 94.75 132 PRO A O 1
ATOM 1019 N N . HIS A 1 133 ? 1.758 -5.332 4.029 1.00 93.25 133 HIS A N 1
ATOM 1020 C CA . HIS A 1 133 ? 1.420 -3.902 4.116 1.00 93.25 133 HIS A CA 1
ATOM 1021 C C . HIS A 1 133 ? 0.118 -3.517 3.377 1.00 93.25 133 HIS A C 1
ATOM 1023 O O . HIS A 1 133 ? -0.718 -2.789 3.911 1.00 93.25 133 HIS A O 1
ATOM 1029 N N . TYR A 1 134 ? -0.106 -4.033 2.161 1.00 92.62 134 TYR A N 1
ATOM 1030 C CA . TYR A 1 134 ? -1.364 -3.881 1.410 1.00 92.62 134 TYR A CA 1
ATOM 1031 C C . TYR A 1 134 ? -2.313 -5.074 1.605 1.00 92.62 134 TYR A C 1
ATOM 1033 O O . TYR A 1 134 ? -2.882 -5.614 0.648 1.00 92.62 134 TYR A O 1
ATOM 1041 N N . GLY A 1 135 ? -2.539 -5.463 2.860 1.00 91.12 135 GLY A N 1
ATOM 1042 C CA . GLY A 1 135 ? -3.490 -6.505 3.251 1.00 91.12 135 GLY A CA 1
ATOM 1043 C C . GLY A 1 135 ? -4.912 -6.231 2.760 1.00 91.12 135 GLY A C 1
ATOM 1044 O O . GLY A 1 135 ? -5.658 -7.157 2.483 1.00 91.12 135 GLY A O 1
ATOM 1045 N N . ASN A 1 136 ? -5.279 -4.973 2.506 1.00 90.06 136 ASN A N 1
ATOM 1046 C CA . ASN A 1 136 ? -6.584 -4.610 1.936 1.00 90.06 136 ASN A CA 1
ATOM 1047 C C . ASN A 1 136 ? -6.768 -5.051 0.480 1.00 90.06 136 ASN A C 1
ATOM 1049 O O . ASN A 1 136 ? -7.896 -5.108 -0.006 1.00 90.06 136 ASN A O 1
ATOM 1053 N N . VAL A 1 137 ? -5.674 -5.334 -0.223 1.00 89.56 137 VAL A N 1
ATOM 1054 C CA . VAL A 1 137 ? -5.691 -5.882 -1.582 1.00 89.56 137 VAL A CA 1
ATOM 1055 C C . VAL A 1 137 ? -5.626 -7.406 -1.549 1.00 89.56 137 VAL A C 1
ATOM 1057 O O . VAL A 1 137 ? -6.276 -8.056 -2.366 1.00 89.56 137 VAL A O 1
ATOM 1060 N N . ILE A 1 138 ? -4.851 -7.961 -0.614 1.00 89.50 138 ILE A N 1
ATOM 1061 C CA . ILE A 1 138 ? -4.607 -9.403 -0.481 1.00 89.50 138 ILE A CA 1
ATOM 1062 C C . ILE A 1 138 ? -5.767 -10.122 0.217 1.00 89.50 138 ILE A C 1
ATOM 1064 O O . ILE A 1 138 ? -6.249 -11.129 -0.292 1.00 89.50 138 ILE A O 1
ATOM 1068 N N . ASN A 1 139 ? -6.252 -9.562 1.325 1.00 88.75 139 ASN A N 1
ATOM 1069 C CA . ASN A 1 139 ? -7.303 -10.096 2.194 1.00 88.75 139 ASN A CA 1
ATOM 1070 C C . ASN A 1 139 ? -8.522 -9.153 2.255 1.00 88.75 139 ASN A C 1
ATOM 1072 O O . ASN A 1 139 ? -8.956 -8.732 3.334 1.00 88.75 139 ASN A O 1
ATOM 1076 N N . PRO A 1 140 ? -9.114 -8.780 1.104 1.00 88.88 140 PRO A N 1
ATOM 1077 C CA . PRO A 1 140 ? -10.176 -7.785 1.068 1.00 88.88 140 PRO A CA 1
ATOM 1078 C C . PRO A 1 140 ? -11.442 -8.243 1.796 1.00 88.88 140 PRO A C 1
ATOM 1080 O O . PRO A 1 140 ? -12.199 -7.400 2.258 1.00 88.88 140 PRO A O 1
ATOM 1083 N N . GLN A 1 141 ? -11.711 -9.544 1.907 1.00 87.56 141 GLN A N 1
ATOM 1084 C CA . GLN A 1 141 ? -12.905 -10.059 2.583 1.00 87.56 141 GLN A CA 1
ATOM 1085 C C . GLN A 1 141 ? -12.882 -9.736 4.080 1.00 87.56 141 GLN A C 1
ATOM 1087 O O . GLN A 1 141 ? -13.863 -9.216 4.608 1.00 87.56 141 GLN A O 1
ATOM 1092 N N . GLU A 1 142 ? -11.753 -10.000 4.737 1.00 89.25 142 GLU A N 1
ATOM 1093 C CA . GLU A 1 142 ? -11.553 -9.710 6.157 1.00 89.25 142 GLU A CA 1
ATOM 1094 C C . GLU A 1 142 ? -11.566 -8.200 6.412 1.00 89.25 142 GLU A C 1
ATOM 1096 O O . GLU A 1 142 ? -12.346 -7.704 7.227 1.00 89.25 142 GLU A O 1
ATOM 1101 N N . ILE A 1 143 ? -10.785 -7.441 5.638 1.00 91.56 143 ILE A N 1
ATOM 1102 C CA . ILE A 1 143 ? -10.689 -5.992 5.832 1.00 91.56 143 ILE A CA 1
ATOM 1103 C C . ILE A 1 143 ? -12.015 -5.291 5.531 1.00 91.56 143 ILE A C 1
ATOM 1105 O O . ILE A 1 143 ? -12.435 -4.423 6.295 1.00 91.56 143 ILE A O 1
ATOM 1109 N N . ASN A 1 144 ? -12.726 -5.673 4.467 1.00 90.62 144 ASN A N 1
ATOM 1110 C CA . ASN A 1 144 ? -14.012 -5.052 4.148 1.00 90.62 144 ASN A CA 1
ATOM 1111 C C . ASN A 1 144 ? -15.070 -5.321 5.222 1.00 90.62 144 ASN A C 1
ATOM 1113 O O . ASN A 1 144 ? -15.908 -4.449 5.448 1.00 90.62 144 ASN A O 1
ATOM 1117 N N . ALA A 1 145 ? -15.033 -6.477 5.895 1.00 89.50 145 ALA A N 1
ATOM 1118 C CA . ALA A 1 145 ? -15.924 -6.749 7.020 1.00 89.50 145 ALA A CA 1
ATOM 1119 C C . ALA A 1 145 ? -15.662 -5.771 8.176 1.00 89.50 145 ALA A C 1
ATOM 1121 O O . ALA A 1 145 ? -16.595 -5.129 8.659 1.00 89.50 145 ALA A O 1
ATOM 1122 N N . ILE A 1 146 ? -14.391 -5.558 8.533 1.00 9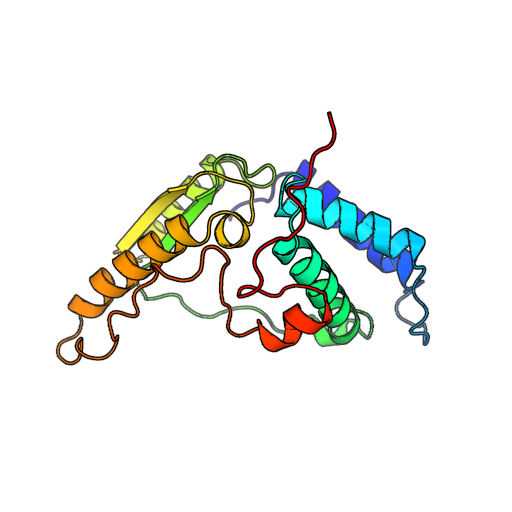2.38 146 ILE A N 1
ATOM 1123 C CA . ILE A 1 146 ? -13.991 -4.604 9.579 1.00 92.38 146 ILE A CA 1
ATOM 1124 C C . ILE A 1 146 ? -14.411 -3.173 9.212 1.00 92.38 146 ILE A C 1
ATOM 1126 O O . ILE A 1 146 ? -14.961 -2.446 10.043 1.00 92.38 146 ILE A O 1
ATOM 1130 N N . LEU A 1 147 ? -14.195 -2.765 7.957 1.00 91.94 147 LEU A N 1
ATOM 1131 C CA . LEU A 1 147 ? -14.604 -1.446 7.467 1.00 91.94 147 LEU A CA 1
ATOM 1132 C C . LEU A 1 147 ? -16.126 -1.271 7.508 1.00 91.94 147 LEU A C 1
ATOM 1134 O O . LEU A 1 147 ? -16.612 -0.220 7.926 1.00 91.94 147 LEU A O 1
ATOM 1138 N N . LEU A 1 148 ? -16.887 -2.287 7.097 1.00 89.75 148 LEU A N 1
ATOM 1139 C CA . LEU A 1 148 ? -18.346 -2.255 7.112 1.00 89.75 148 LEU A CA 1
ATOM 1140 C C . LEU A 1 148 ? -18.891 -2.143 8.540 1.00 89.75 148 LEU A C 1
ATOM 1142 O O . LEU A 1 148 ? -19.783 -1.329 8.790 1.00 89.75 148 LEU A O 1
ATOM 1146 N N . ASP A 1 149 ? -18.343 -2.912 9.476 1.00 90.81 149 ASP A N 1
ATOM 1147 C CA . ASP A 1 149 ? -18.747 -2.866 10.881 1.00 90.81 149 ASP A CA 1
ATOM 1148 C C . ASP A 1 149 ? -18.403 -1.521 11.523 1.00 90.81 149 ASP A C 1
ATOM 1150 O O . ASP A 1 149 ? -19.225 -0.948 12.243 1.00 90.81 149 ASP A O 1
ATOM 1154 N N . HIS A 1 150 ? -17.244 -0.951 11.189 1.00 91.94 150 HIS A N 1
ATOM 1155 C CA . HIS A 1 150 ? -16.882 0.397 11.613 1.00 91.94 150 HIS A CA 1
ATOM 1156 C C . HIS A 1 150 ? -17.855 1.454 11.073 1.00 91.94 150 HIS A C 1
ATOM 1158 O O . HIS A 1 150 ? -18.383 2.257 11.843 1.00 91.94 150 HIS A O 1
ATOM 1164 N N . LEU A 1 151 ? -18.160 1.418 9.771 1.00 89.50 151 LEU A N 1
ATOM 1165 C CA . LEU A 1 151 ? -19.114 2.335 9.142 1.00 89.50 151 LEU A CA 1
ATOM 1166 C C . LEU A 1 151 ? -20.504 2.238 9.779 1.00 89.50 151 LEU A C 1
ATOM 1168 O O . LEU A 1 151 ? -21.140 3.266 10.027 1.00 89.50 1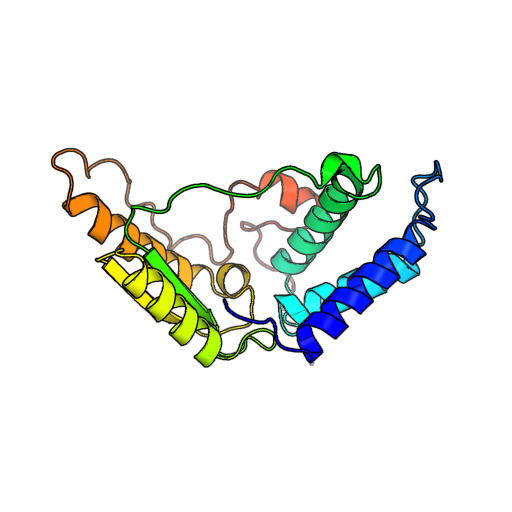51 LEU A O 1
ATOM 1172 N N . ARG A 1 152 ? -20.975 1.020 10.071 1.00 88.25 152 ARG A N 1
ATOM 1173 C CA . ARG A 1 152 ? -22.246 0.783 10.771 1.00 88.25 152 ARG A CA 1
ATOM 1174 C C . ARG A 1 152 ? -22.222 1.397 12.167 1.00 88.25 152 ARG A C 1
ATOM 1176 O O . ARG A 1 152 ? -23.118 2.173 12.496 1.00 88.25 152 ARG A O 1
ATOM 1183 N N . ALA A 1 153 ? -21.180 1.128 12.952 1.00 87.00 153 ALA A N 1
ATOM 1184 C CA . ALA A 1 153 ? -21.029 1.671 14.300 1.00 87.00 153 ALA A CA 1
ATOM 1185 C C . ALA A 1 153 ? -21.016 3.210 14.315 1.00 87.00 153 ALA A C 1
ATOM 1187 O O . ALA A 1 153 ? -21.679 3.823 15.153 1.00 87.00 153 ALA A O 1
ATOM 1188 N N . SER A 1 154 ? -20.333 3.843 13.357 1.00 83.56 154 SER A N 1
ATOM 1189 C CA . SER A 1 154 ? -20.295 5.306 13.238 1.00 83.56 154 SER A CA 1
ATOM 1190 C C . SER A 1 154 ? -21.615 5.906 12.736 1.00 83.56 154 SER A C 1
ATOM 1192 O O . SER A 1 154 ? -21.981 7.007 13.141 1.00 83.56 154 SER A O 1
ATOM 1194 N N . SER A 1 155 ? -22.364 5.190 11.892 1.00 76.06 155 SER A N 1
ATOM 1195 C CA . SER A 1 155 ? -23.639 5.672 11.334 1.00 76.06 155 SER A CA 1
ATOM 1196 C C . SER A 1 155 ? -24.778 5.691 12.358 1.00 76.06 155 SER A C 1
ATOM 1198 O O . SER A 1 155 ? -25.701 6.489 12.233 1.00 76.06 155 SER A O 1
ATOM 1200 N N . HIS A 1 156 ? -24.717 4.860 13.403 1.00 62.72 156 HIS A N 1
ATOM 1201 C CA . HIS A 1 156 ? -25.732 4.836 14.463 1.00 62.72 156 HIS A CA 1
ATOM 1202 C C . HIS A 1 156 ? -25.674 6.037 15.426 1.00 62.72 156 HIS A C 1
ATOM 1204 O O . HIS A 1 156 ? -26.582 6.198 16.240 1.00 62.72 156 HIS A O 1
ATOM 1210 N N . GLN A 1 157 ? -24.659 6.903 15.328 1.00 58.06 157 GLN A N 1
ATOM 1211 C CA . GLN A 1 157 ? -24.551 8.120 16.145 1.00 58.06 157 GLN A CA 1
ATOM 1212 C C . GLN A 1 157 ? -25.269 9.345 15.540 1.00 58.06 157 GLN A C 1
ATOM 1214 O O . GLN A 1 157 ? -25.421 10.357 16.223 1.00 58.06 157 GLN A O 1
ATOM 1219 N N . GLY A 1 158 ? -25.760 9.263 14.296 1.00 52.53 158 GLY A N 1
ATOM 1220 C CA . GLY A 1 158 ? -26.568 10.301 13.646 1.00 52.53 158 GLY A CA 1
ATOM 1221 C C . GLY A 1 158 ? -27.936 9.752 13.247 1.00 52.53 158 GLY A C 1
ATOM 1222 O O . GLY A 1 158 ? -28.024 8.847 12.423 1.00 52.53 158 GLY A O 1
ATOM 1223 N N . GLY A 1 159 ? -29.006 10.270 13.850 1.00 51.25 159 GLY A N 1
ATOM 1224 C CA . GLY A 1 159 ? -30.374 9.849 13.550 1.00 51.25 159 GLY A CA 1
ATOM 1225 C C . GLY A 1 159 ? -30.722 9.946 12.057 1.00 51.25 159 GLY A C 1
ATOM 1226 O O . GLY A 1 159 ? -30.400 10.930 11.402 1.00 51.25 159 GLY A O 1
ATOM 1227 N N . GLU A 1 160 ? -31.430 8.917 11.584 1.00 49.84 160 GLU A N 1
ATOM 1228 C CA . GLU A 1 160 ? -32.151 8.818 10.305 1.00 49.84 160 GLU A CA 1
ATOM 1229 C C . GLU A 1 160 ? -31.317 8.702 9.010 1.00 49.84 160 GLU A C 1
ATOM 1231 O O . GLU A 1 160 ? -31.054 9.673 8.311 1.00 49.84 160 GLU A O 1
ATOM 1236 N N . SER A 1 161 ? -30.999 7.453 8.629 1.00 49.09 161 SER A N 1
ATOM 1237 C CA . SER A 1 161 ? -31.316 6.831 7.316 1.00 49.09 161 SER A CA 1
ATOM 1238 C C . SER A 1 161 ? -30.375 5.645 7.021 1.00 49.09 161 SER A C 1
ATOM 1240 O O . SER A 1 161 ? -29.572 5.660 6.090 1.00 49.09 161 SER A O 1
ATOM 1242 N N . ALA A 1 162 ? -30.459 4.582 7.829 1.00 46.59 162 ALA A N 1
ATOM 1243 C CA . ALA A 1 162 ? -29.622 3.382 7.681 1.00 46.59 162 ALA A CA 1
ATOM 1244 C C . ALA A 1 162 ? -30.162 2.342 6.669 1.00 46.59 162 ALA A C 1
ATOM 1246 O O . ALA A 1 162 ? -29.559 1.289 6.500 1.00 46.59 162 ALA A O 1
ATOM 1247 N N . ASN A 1 163 ? -31.251 2.626 5.941 1.00 43.16 163 ASN A N 1
ATOM 1248 C CA . ASN A 1 163 ? -31.849 1.688 4.965 1.00 43.16 163 ASN A CA 1
ATOM 1249 C C . ASN A 1 163 ? -31.278 1.809 3.531 1.00 43.16 163 ASN A C 1
ATOM 1251 O O . ASN A 1 163 ? -31.855 1.306 2.572 1.00 43.16 163 ASN A O 1
ATOM 1255 N N . ARG A 1 164 ? -30.143 2.505 3.397 1.00 45.25 164 ARG A N 1
ATOM 1256 C CA . ARG A 1 164 ? -29.297 2.702 2.205 1.00 45.25 164 ARG A CA 1
ATOM 1257 C C . ARG A 1 164 ? -28.704 1.475 1.523 1.00 45.25 164 ARG A C 1
ATOM 1259 O O . ARG A 1 164 ? -28.728 1.333 0.302 1.00 45.25 164 ARG A O 1
ATOM 1266 N N . TYR A 1 165 ? -28.026 0.676 2.335 1.00 44.72 165 TYR A N 1
ATOM 1267 C CA . TYR A 1 165 ? -27.074 -0.303 1.841 1.00 44.72 165 TYR A CA 1
ATOM 1268 C C . TYR A 1 165 ? -27.801 -1.624 1.713 1.00 44.72 165 TYR A C 1
ATOM 1270 O O . TYR A 1 165 ? -27.949 -2.358 2.686 1.00 44.72 165 TYR A O 1
ATOM 1278 N N . HIS A 1 166 ? -28.305 -1.878 0.504 1.00 44.28 166 HIS A N 1
ATOM 1279 C CA . HIS A 1 166 ? -28.697 -3.217 0.108 1.00 44.28 166 HIS A CA 1
ATOM 1280 C C . HIS A 1 166 ? -27.595 -4.175 0.544 1.00 44.28 166 HIS A C 1
ATOM 1282 O O . HIS A 1 166 ? -26.418 -3.957 0.248 1.00 44.28 166 HIS A O 1
ATOM 1288 N N . GLU A 1 167 ? -28.014 -5.198 1.275 1.00 45.78 167 GLU A N 1
ATOM 1289 C CA . GLU A 1 167 ? -27.276 -6.408 1.581 1.00 45.78 167 GLU A CA 1
ATOM 1290 C C . GLU A 1 167 ? -26.920 -7.063 0.239 1.00 45.78 167 GLU A C 1
ATOM 1292 O O . GLU A 1 167 ? -27.583 -7.973 -0.247 1.00 45.78 167 GLU A O 1
ATOM 1297 N N . HIS A 1 168 ? -25.944 -6.491 -0.465 1.00 47.09 168 HIS A N 1
ATOM 1298 C CA . HIS A 1 168 ? -25.344 -7.134 -1.611 1.00 47.09 168 HIS A CA 1
ATOM 1299 C C . HIS A 1 168 ? -24.621 -8.328 -1.024 1.00 47.09 168 HIS A C 1
ATOM 1301 O O . HIS A 1 168 ? -23.614 -8.167 -0.339 1.00 47.09 168 HIS A O 1
ATOM 1307 N N . GLU A 1 169 ? -25.201 -9.506 -1.238 1.00 46.00 169 GLU A N 1
ATOM 1308 C CA . GLU A 1 169 ? -24.583 -10.793 -0.981 1.00 46.00 169 GLU A CA 1
ATOM 1309 C C . GLU A 1 169 ? -23.133 -10.742 -1.481 1.00 46.00 169 GLU A C 1
ATOM 1311 O O . GLU A 1 169 ? -22.851 -10.902 -2.669 1.00 46.00 169 GLU A O 1
ATOM 1316 N N . TYR A 1 170 ? -22.189 -10.538 -0.561 1.00 50.41 170 TYR A N 1
ATOM 1317 C CA . TYR A 1 170 ? -20.745 -10.610 -0.812 1.00 50.41 170 TYR A CA 1
ATOM 1318 C C . TYR A 1 170 ? -20.302 -12.041 -1.191 1.00 50.41 170 TYR A C 1
ATOM 1320 O O . TYR A 1 170 ? -19.115 -12.325 -1.315 1.00 50.41 170 TYR A O 1
ATOM 1328 N N . HIS A 1 171 ? -21.254 -12.957 -1.384 1.00 49.12 171 HIS A N 1
ATOM 1329 C CA . HIS A 1 171 ? -21.051 -14.395 -1.456 1.00 49.12 171 HIS A CA 1
ATOM 1330 C C . HIS A 1 171 ? -20.766 -14.942 -2.861 1.00 49.12 171 HIS A C 1
ATOM 1332 O O . HIS A 1 171 ? -20.356 -16.093 -2.969 1.00 49.12 171 HIS A O 1
ATOM 1338 N N . ALA A 1 172 ? -20.941 -14.165 -3.936 1.00 51.09 172 ALA A N 1
ATOM 1339 C CA . ALA A 1 172 ? -20.848 -14.718 -5.294 1.00 51.09 172 ALA A CA 1
ATOM 1340 C C . ALA A 1 172 ? -19.478 -14.559 -5.983 1.00 51.09 172 ALA A C 1
ATOM 1342 O O . ALA A 1 172 ? -19.194 -15.289 -6.930 1.00 51.09 172 ALA A O 1
ATOM 1343 N N . CYS A 1 173 ? -18.622 -13.628 -5.550 1.00 52.72 173 CYS A N 1
ATOM 1344 C CA . CYS A 1 173 ? -17.358 -13.343 -6.236 1.00 52.72 173 CYS A CA 1
ATOM 1345 C C . CYS A 1 173 ? -16.166 -13.655 -5.324 1.00 52.72 173 CYS A C 1
ATOM 1347 O O . CYS A 1 173 ? -15.882 -12.904 -4.396 1.00 52.72 173 CYS A O 1
ATOM 1349 N N . GLN A 1 174 ? -15.454 -14.756 -5.597 1.00 67.88 174 GLN A N 1
ATOM 1350 C CA . GLN A 1 174 ? -14.228 -15.118 -4.865 1.00 67.88 174 GLN A CA 1
ATOM 1351 C C . GLN A 1 174 ? -13.133 -14.045 -5.006 1.00 67.88 174 GLN A C 1
ATOM 1353 O O . GLN A 1 174 ? -12.323 -13.860 -4.101 1.00 67.88 174 GLN A O 1
ATOM 1358 N N . LYS A 1 175 ? -13.134 -13.313 -6.126 1.00 81.25 175 LYS A N 1
ATOM 1359 C CA . LYS A 1 175 ? -12.189 -12.232 -6.434 1.00 81.25 175 LYS A CA 1
ATOM 1360 C C . LYS A 1 175 ? -12.809 -10.860 -6.154 1.00 81.25 175 LYS A C 1
ATOM 1362 O O . LYS A 1 175 ? -13.995 -10.647 -6.391 1.00 81.25 175 LYS A O 1
ATOM 1367 N N . MET A 1 176 ? -12.013 -9.894 -5.697 1.00 83.50 176 MET A N 1
ATOM 1368 C CA . MET A 1 176 ? -12.511 -8.560 -5.339 1.00 83.50 176 MET A CA 1
ATOM 1369 C C . MET A 1 176 ? -12.990 -7.752 -6.558 1.00 83.50 176 MET A C 1
ATOM 1371 O O . MET A 1 176 ? -12.240 -7.525 -7.507 1.00 83.50 176 MET A O 1
ATOM 1375 N N . ILE A 1 177 ? -14.204 -7.208 -6.499 1.00 86.62 177 ILE A N 1
ATOM 1376 C CA . ILE A 1 177 ? -14.668 -6.187 -7.447 1.00 86.62 177 ILE A CA 1
ATOM 1377 C C . ILE A 1 177 ? -14.336 -4.809 -6.871 1.00 86.62 177 ILE A C 1
ATOM 1379 O O . ILE A 1 177 ? -14.668 -4.511 -5.728 1.00 86.62 177 ILE A O 1
ATOM 1383 N N . THR A 1 178 ? -13.701 -3.952 -7.667 1.00 83.62 178 THR A N 1
ATOM 1384 C CA . THR A 1 178 ? -13.344 -2.579 -7.276 1.00 83.62 178 THR A CA 1
ATOM 1385 C C . THR A 1 178 ? -14.009 -1.545 -8.192 1.00 83.62 178 THR A C 1
ATOM 1387 O O . THR A 1 178 ? -14.354 -1.868 -9.338 1.00 83.62 178 THR A O 1
ATOM 1390 N N . PRO A 1 179 ? -14.109 -0.267 -7.779 1.00 86.50 179 PRO A N 1
ATOM 1391 C CA . PRO A 1 179 ? -14.480 0.827 -8.684 1.00 86.50 179 PRO A CA 1
ATOM 1392 C C . PRO A 1 179 ? -13.576 0.935 -9.927 1.00 86.50 179 PRO A C 1
ATOM 1394 O O . PRO A 1 179 ? -13.972 1.500 -10.945 1.00 86.50 179 PRO A O 1
ATOM 1397 N N . PHE A 1 180 ? -12.375 0.354 -9.869 1.00 87.94 180 PHE A N 1
ATOM 1398 C CA . PHE A 1 180 ? -11.384 0.353 -10.940 1.00 87.94 180 PHE A CA 1
ATOM 1399 C C . PHE A 1 180 ? -11.400 -0.924 -11.788 1.00 87.94 180 PHE A C 1
ATOM 1401 O O . PHE A 1 180 ? -10.580 -1.037 -12.693 1.00 87.94 180 PHE A O 1
ATOM 1408 N N . THR A 1 181 ? -12.325 -1.866 -11.564 1.00 89.06 181 THR A N 1
ATOM 1409 C CA . THR A 1 181 ? -12.355 -3.174 -12.256 1.00 89.06 181 THR A CA 1
ATOM 1410 C C . THR A 1 181 ? -12.236 -3.045 -13.776 1.00 89.06 181 THR A C 1
ATOM 1412 O O . THR A 1 181 ? -11.443 -3.743 -14.395 1.00 89.06 181 THR A O 1
ATOM 1415 N N . LYS A 1 182 ? -12.945 -2.088 -14.394 1.00 90.81 182 LYS A N 1
ATOM 1416 C CA . LYS A 1 182 ? -12.862 -1.846 -15.849 1.00 90.81 182 LYS A CA 1
ATOM 1417 C C . LYS A 1 182 ? -11.474 -1.397 -16.317 1.00 90.81 182 LYS A C 1
ATOM 1419 O O . LYS A 1 182 ? -11.090 -1.671 -17.449 1.00 90.81 182 LYS A O 1
ATOM 1424 N N . ILE A 1 183 ? -10.748 -0.660 -15.479 1.00 90.62 183 ILE A N 1
ATOM 1425 C CA . ILE A 1 183 ? -9.381 -0.215 -15.766 1.00 90.62 183 ILE A CA 1
ATOM 1426 C C . ILE A 1 183 ? -8.417 -1.384 -15.560 1.00 90.62 183 ILE A C 1
ATOM 1428 O O . ILE A 1 183 ? -7.589 -1.635 -16.428 1.00 90.62 183 ILE A O 1
ATOM 1432 N N . LEU A 1 184 ? -8.569 -2.131 -14.465 1.00 90.25 184 LEU A N 1
ATOM 1433 C CA . LEU A 1 184 ? -7.724 -3.280 -14.129 1.00 90.25 184 LEU A CA 1
ATOM 1434 C C . LEU A 1 184 ? -7.873 -4.445 -15.122 1.00 90.25 184 LEU A C 1
ATOM 1436 O O . LEU A 1 184 ? -6.892 -5.128 -15.398 1.00 90.25 184 LEU A O 1
ATOM 1440 N N . ALA A 1 185 ? -9.042 -4.611 -15.744 1.00 91.69 185 ALA A N 1
ATOM 1441 C CA . ALA A 1 185 ? -9.253 -5.579 -16.823 1.00 91.69 185 ALA A CA 1
ATOM 1442 C C . ALA A 1 185 ? -8.309 -5.359 -18.019 1.00 91.69 185 ALA A C 1
ATOM 1444 O O . ALA A 1 185 ? -7.890 -6.316 -18.660 1.00 91.69 185 ALA A O 1
ATOM 1445 N N . LYS A 1 186 ? -7.884 -4.115 -18.290 1.00 92.81 186 LYS A N 1
ATOM 1446 C CA . LYS A 1 186 ? -6.881 -3.820 -19.335 1.00 92.81 186 LYS A CA 1
ATOM 1447 C C . LYS A 1 186 ? -5.502 -4.405 -19.021 1.00 92.81 186 LYS A C 1
ATOM 1449 O O . LYS A 1 186 ? -4.667 -4.503 -19.912 1.00 92.81 186 LYS A O 1
ATOM 1454 N N . TYR A 1 187 ? -5.275 -4.757 -17.760 1.00 90.94 187 TYR A N 1
ATOM 1455 C CA . TYR A 1 187 ? -4.046 -5.346 -17.249 1.00 90.94 187 TYR A CA 1
ATOM 1456 C C . TYR A 1 187 ? -4.235 -6.821 -16.850 1.00 90.94 187 TYR A C 1
ATOM 1458 O O . TYR A 1 187 ? -3.383 -7.362 -16.154 1.00 90.94 187 TYR A O 1
ATOM 1466 N N . GLY A 1 188 ? -5.324 -7.468 -17.291 1.00 90.12 188 GLY A N 1
ATOM 1467 C CA . GLY A 1 188 ? -5.560 -8.905 -17.109 1.00 90.12 188 GLY A CA 1
ATOM 1468 C C . GLY A 1 188 ? -6.319 -9.298 -15.839 1.00 90.12 188 GLY A C 1
ATOM 1469 O O . GLY A 1 188 ? -6.411 -10.484 -15.529 1.00 90.12 188 GLY A O 1
ATOM 1470 N N . TYR A 1 189 ? -6.878 -8.341 -15.090 1.00 92.12 189 TYR A N 1
ATOM 1471 C CA . TYR A 1 189 ? -7.696 -8.660 -13.919 1.00 92.12 189 TYR A CA 1
ATOM 1472 C C . TYR A 1 189 ? -9.189 -8.765 -14.257 1.00 92.12 189 TYR A C 1
ATOM 1474 O O . TYR A 1 189 ? -9.877 -7.754 -14.427 1.00 92.12 189 TYR A O 1
ATOM 1482 N N . HIS A 1 190 ? -9.698 -9.998 -14.284 1.00 91.12 190 HIS A N 1
ATOM 1483 C CA . HIS A 1 190 ? -11.096 -10.322 -14.569 1.00 91.12 190 HIS A CA 1
ATOM 1484 C C . HIS A 1 190 ? -11.726 -11.058 -13.371 1.00 91.12 190 HIS A C 1
ATOM 1486 O O . HIS A 1 190 ? -11.594 -12.277 -13.254 1.00 91.12 190 HIS A O 1
ATOM 1492 N N . PRO A 1 191 ? -12.407 -10.352 -12.445 1.00 87.62 191 PRO A N 1
ATOM 1493 C CA . PRO A 1 191 ? -12.880 -10.957 -11.194 1.00 87.62 191 PRO A CA 1
ATOM 1494 C C . PRO A 1 191 ? -13.989 -12.004 -11.384 1.00 87.62 191 PRO A C 1
ATOM 1496 O O . PRO A 1 191 ? -14.200 -12.828 -10.503 1.00 87.62 191 PRO A O 1
ATOM 1499 N N . HIS A 1 192 ? -14.678 -11.991 -12.527 1.00 87.19 192 HIS A N 1
ATOM 1500 C CA . HIS A 1 192 ? -15.749 -12.940 -12.852 1.00 87.19 192 HIS A CA 1
ATOM 1501 C C . HIS A 1 192 ? -15.275 -14.162 -13.646 1.00 87.19 192 HIS A C 1
ATOM 1503 O O . HIS A 1 192 ? -16.066 -15.069 -13.896 1.00 87.19 192 HIS A O 1
ATOM 1509 N N . GLU A 1 193 ? -14.012 -14.186 -14.069 1.00 85.75 193 GLU A N 1
A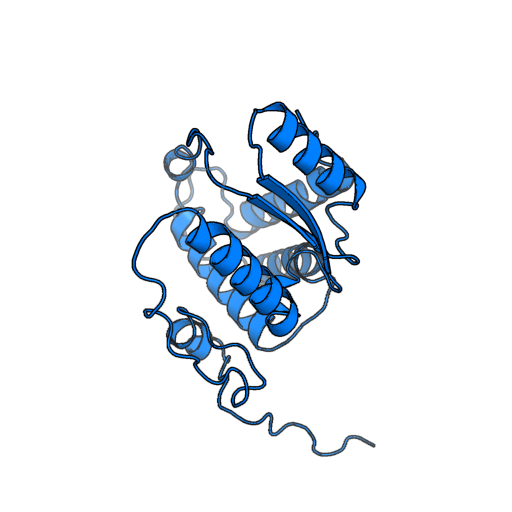TOM 1510 C CA . GLU A 1 193 ? -13.445 -15.333 -14.767 1.00 85.75 193 GLU A CA 1
ATOM 1511 C C . GLU A 1 193 ? -12.930 -16.342 -13.741 1.00 85.75 193 GLU A C 1
ATOM 1513 O O . GLU A 1 193 ? -12.163 -16.002 -12.830 1.00 85.75 193 GLU A O 1
ATOM 1518 N N . VAL A 1 194 ? -13.372 -17.590 -13.887 1.00 76.06 194 VAL A N 1
ATOM 1519 C CA . VAL A 1 194 ? -12.824 -18.723 -13.139 1.00 76.06 194 VAL A CA 1
ATOM 1520 C C . VAL A 1 194 ? -11.392 -18.926 -13.624 1.00 76.06 194 VAL A C 1
ATOM 1522 O O . VAL A 1 194 ? -11.160 -18.942 -14.832 1.00 76.06 194 VAL A O 1
ATOM 1525 N N . ASP A 1 195 ? -10.428 -19.040 -12.710 1.00 68.25 195 ASP A N 1
ATOM 1526 C CA . ASP A 1 195 ? -9.055 -19.338 -13.114 1.00 68.25 195 ASP A CA 1
ATOM 1527 C C . ASP A 1 195 ? -9.031 -20.724 -13.767 1.00 68.25 195 ASP A C 1
ATOM 1529 O O . ASP A 1 195 ? -9.297 -21.736 -13.126 1.00 68.25 195 ASP A O 1
ATOM 1533 N N . SER A 1 196 ? -8.752 -20.760 -15.069 1.00 58.53 196 SER A N 1
ATOM 1534 C CA . SER A 1 196 ? -8.647 -21.986 -15.863 1.00 58.53 196 SER A CA 1
ATOM 1535 C C . SER A 1 196 ? -7.374 -22.791 -15.580 1.00 58.53 196 SER A C 1
ATOM 1537 O O . SER A 1 196 ? -7.183 -23.839 -16.184 1.00 58.53 196 SER A O 1
ATOM 1539 N N . ASP A 1 197 ? -6.511 -22.322 -14.676 1.00 52.59 197 ASP A N 1
ATOM 1540 C CA . ASP A 1 197 ? -5.117 -22.770 -14.564 1.00 52.59 197 ASP A CA 1
ATOM 1541 C C . ASP A 1 197 ? -4.876 -23.812 -13.455 1.00 52.59 197 ASP A C 1
ATOM 1543 O O . ASP A 1 197 ? -3.764 -23.942 -12.960 1.00 52.59 197 ASP A O 1
ATOM 1547 N N . ASN A 1 198 ? -5.890 -24.607 -13.100 1.00 46.56 198 ASN A N 1
ATOM 1548 C CA . ASN A 1 198 ? -5.682 -25.873 -12.385 1.00 46.56 198 ASN A CA 1
ATOM 1549 C C . ASN A 1 198 ? -5.864 -27.051 -13.351 1.00 46.56 198 ASN A C 1
ATOM 1551 O O . ASN A 1 198 ? -6.782 -27.858 -13.211 1.00 46.56 198 ASN A O 1
ATOM 1555 N N . SER A 1 199 ? -4.990 -27.139 -14.352 1.00 44.56 199 SER A N 1
ATOM 1556 C CA . SER A 1 199 ? -4.663 -28.418 -14.979 1.00 44.56 199 SER A CA 1
ATOM 1557 C C . SER A 1 199 ? -3.211 -28.746 -14.652 1.00 44.56 199 SER A C 1
ATOM 1559 O O . SER A 1 199 ? -2.299 -28.158 -15.229 1.00 44.56 199 SER A O 1
ATOM 1561 N N . ASP A 1 200 ? -3.052 -29.630 -13.671 1.00 47.12 200 ASP A N 1
ATOM 1562 C CA . ASP A 1 200 ? -1.976 -30.601 -13.483 1.00 47.12 200 ASP A CA 1
ATOM 1563 C C . ASP A 1 200 ? -0.585 -30.231 -14.020 1.00 47.12 200 ASP A C 1
ATOM 1565 O O . ASP A 1 200 ? -0.283 -30.350 -15.207 1.00 47.12 200 ASP A O 1
ATOM 1569 N N . SER A 1 201 ? 0.316 -29.902 -13.096 1.00 43.66 201 SER A N 1
ATOM 1570 C CA . SER A 1 201 ? 1.722 -30.294 -13.230 1.00 43.66 201 SER A CA 1
ATOM 1571 C C . SER A 1 201 ? 2.067 -31.205 -12.052 1.00 43.66 201 SER A C 1
ATOM 1573 O O . SER A 1 201 ? 2.309 -30.730 -10.943 1.00 43.66 201 SER A O 1
ATOM 1575 N N . GLU A 1 202 ? 1.985 -32.515 -12.311 1.00 38.00 202 GLU A N 1
ATOM 1576 C CA . GLU A 1 202 ? 2.718 -33.556 -11.573 1.00 38.00 202 GLU A CA 1
ATOM 1577 C C . GLU A 1 202 ? 4.238 -33.352 -11.687 1.00 38.00 202 GLU A C 1
ATOM 1579 O O . GLU A 1 202 ? 4.699 -32.865 -12.749 1.00 38.00 202 GLU A O 1
#

InterPro domains:
  IPR029058 Alpha/Beta hydrolase fold [G3DSA:3.40.50.1820] (4-151)
  IPR029058 Alpha/Beta hydrolase fold [SSF53474] (79-152)

pLDDT: mean 79.72, std 16.72, range [38.0, 97.62]